Protein AF-B7JWL7-F1 (afdb_monomer)

Sequence (250 aa):
MPQGKVKSFITIAIIALLGVIIISQFLEGILSLLVFLGIPLGIWLTVSYNKLQGMSQRIKEAHSNIMVSMKKRVDLANKLIDITSSYGDHEKLTHITIAQQESVQSAMDTSQQVDGALNRIISLARAYPELQANQTYQMLMQQLENIEVDLQLKREFYNASVREYNIGCTSIPIVFIAGQLGFKTAPYFDIDNADTLENLKDFQTDDGKVLTTLFSQLGQKVVDSSKNMSTQFNQSMLNSSDRSSNDPNH

InterPro domains:
  IPR007156 MamQ/LemA [PF04011] (63-195)
  IPR007156 MamQ/LemA [PTHR34478] (32-196)
  IPR023353 LemA-like domain superfamily [G3DSA:1.20.1440.20] (43-200)
  IPR023353 LemA-like domain superfamily [SSF140478] (52-192)

Secondary structure (DSSP, 8-state):
--HHHHHHHHHHHHHHHHHHHHHHHHHHHHHHHHHHHHHHHHHHHHHHHHHHHHHHHHHHHHHHHHHHHHHHHHHHHHHHHHHHHTT-SS---PPP---SS--HHHHHHHHHHHHHHHHHHHHHHHH-HHHHT-HHHHHHHHHHHHHHHHHHHHHHHHHHHHHHHHHHHHSTTGGGTTTTTT--PPPP--SS-THHHHTTTT----SSHHHHHHHHHHHHHHHHHHHHHHHHHHHHHHHHHHHHH--TT-

Mean predicted aligned error: 13.12 Å

Foldseek 3Di:
DPVVVVVVVVVVVVVVVVVVVVVVVVVVVVVVVCCVVVVVVVVVVVVLLVVLVVLLVQLVVLLVQLVVLLVVLLVLLQVLLVLLVVQDPDDNLDRQDQDPPSFLLSSLVSVVSSVVSVVVSVVSCVVPVVCVVDPSNVVSVVVNVVSVVVSVVSLVSSQVSLVVSQCSCCDPPNVVCCVLQQHDRQFHSDSVDPVSRVCNVVPDRDPCPSVVVVVVVVVVVVVVVVVVVVVVVVVVVVVVVVVVVPPPPD

Radius of gyration: 36.19 Å; Cα contacts (8 Å, |Δi|>4): 146; chains: 1; bounding box: 89×39×107 Å

Solvent-accessible surface area (backbone atoms only — not comparable to full-atom values): 13970 Å² total; per-residue (Å²): 141,62,71,70,60,55,53,54,53,52,54,52,52,52,53,54,52,53,50,53,53,54,50,50,53,52,50,53,50,52,53,51,50,50,50,66,54,45,52,60,49,53,54,51,50,52,55,51,50,53,51,52,51,54,37,50,50,49,34,55,50,34,50,51,55,40,53,54,47,52,49,52,47,44,54,50,51,39,53,50,42,59,61,51,58,76,78,53,92,82,78,81,75,70,78,71,71,79,67,87,61,92,37,66,51,51,54,48,58,43,47,53,52,48,53,55,51,49,56,50,52,55,53,48,30,70,76,35,62,69,56,56,65,29,66,67,53,50,51,50,52,52,54,46,53,52,47,50,57,52,43,52,54,38,48,53,52,30,37,50,39,29,49,56,39,34,51,53,42,65,31,87,76,42,44,83,47,23,64,80,66,38,46,70,78,58,59,59,87,56,94,88,41,73,78,45,36,66,54,51,75,66,65,65,66,54,92,50,60,55,57,55,50,50,51,51,50,49,51,49,51,52,52,50,51,51,52,52,48,52,50,51,50,52,52,53,49,54,57,51,54,54,58,68,73,68,55,94,85,120

Nearest PDB structures (foldseek):
  2etd-assembly1_A  TM=7.723E-01  e=2.066E-05  Thermotoga maritima MSB8
  5xg2-assembly1_A  TM=3.062E-01  e=5.139E+00  Pyrococcus yayanosii CH1
  3zx6-assembly1_B  TM=2.344E-01  e=4.874E+00  Archaeoglobus fulgidus DSM 4304
  3ja6-assembly1_I  TM=2.430E-01  e=9.193E+00  Escherichia coli

Organism: Rippkaea orientalis (strain PCC 8801 / RF-1) (NCBI:txid41431)

pLDDT: mean 80.76, std 13.55, range [46.25, 96.25]

Structure (mmCIF, N/CA/C/O backbone):
data_AF-B7JWL7-F1
#
_entry.id   AF-B7JWL7-F1
#
loop_
_atom_site.group_PDB
_atom_site.id
_atom_site.type_symbol
_atom_site.label_atom_id
_atom_site.label_alt_id
_atom_site.label_comp_id
_atom_site.label_asym_id
_atom_site.label_entity_id
_atom_site.label_seq_id
_atom_site.pdbx_PDB_ins_code
_atom_site.Cartn_x
_atom_site.Cartn_y
_atom_site.Cartn_z
_atom_site.occupancy
_atom_site.B_iso_or_equiv
_atom_site.auth_seq_id
_atom_site.auth_comp_id
_atom_site.auth_asym_id
_atom_site.auth_atom_id
_atom_site.pdbx_PDB_model_num
ATOM 1 N N . MET A 1 1 ? 56.177 -2.699 -73.026 1.00 62.56 1 MET A N 1
ATOM 2 C CA . MET A 1 1 ? 54.889 -3.153 -72.449 1.00 62.56 1 MET A CA 1
ATOM 3 C C . MET A 1 1 ? 55.009 -3.234 -70.926 1.00 62.56 1 MET A C 1
ATOM 5 O O . MET A 1 1 ? 55.593 -4.193 -70.449 1.00 62.56 1 MET A O 1
ATOM 9 N N . PRO A 1 2 ? 54.620 -2.189 -70.166 1.00 60.91 2 PRO A N 1
ATOM 10 C CA . PRO A 1 2 ? 53.907 -2.464 -68.898 1.00 60.91 2 PRO A CA 1
ATOM 11 C C . PRO A 1 2 ? 52.891 -1.388 -68.437 1.00 60.91 2 PRO A C 1
ATOM 13 O O . PRO A 1 2 ? 52.151 -1.618 -67.484 1.00 60.91 2 PRO A O 1
ATOM 16 N N . GLN A 1 3 ? 52.807 -0.230 -69.104 1.00 65.62 3 GLN A N 1
ATOM 17 C CA . GLN A 1 3 ? 52.087 0.959 -68.607 1.00 65.62 3 GLN A CA 1
ATOM 18 C C . GLN A 1 3 ? 50.568 0.754 -68.406 1.00 65.62 3 GLN A C 1
ATOM 20 O O . GLN A 1 3 ? 49.977 1.353 -67.512 1.00 65.62 3 GLN A O 1
ATOM 25 N N . GLY A 1 4 ? 49.926 -0.110 -69.202 1.00 72.50 4 GLY A N 1
ATOM 26 C CA . GLY A 1 4 ? 48.482 -0.373 -69.099 1.00 72.50 4 GLY A CA 1
ATOM 27 C C . GLY A 1 4 ? 48.078 -1.169 -67.852 1.00 72.50 4 GLY A C 1
ATOM 28 O O . GLY A 1 4 ? 47.061 -0.865 -67.235 1.00 72.50 4 GLY A O 1
ATOM 29 N N . LYS A 1 5 ? 48.903 -2.140 -67.431 1.00 77.31 5 LYS A N 1
ATOM 30 C CA . LYS A 1 5 ? 48.627 -2.943 -66.227 1.00 77.31 5 LYS A CA 1
ATOM 31 C C . LYS A 1 5 ? 48.755 -2.091 -64.963 1.00 77.31 5 LYS A C 1
ATOM 33 O O . LYS A 1 5 ? 47.879 -2.143 -64.110 1.00 77.31 5 LYS A O 1
ATOM 38 N N . VAL A 1 6 ? 49.784 -1.241 -64.888 1.00 80.69 6 VAL A N 1
ATOM 39 C CA . VAL A 1 6 ? 50.036 -0.356 -63.735 1.00 80.69 6 VAL A CA 1
ATOM 40 C C . VAL A 1 6 ? 48.875 0.615 -63.492 1.00 80.69 6 VAL A C 1
ATOM 42 O O . VAL A 1 6 ? 48.420 0.743 -62.360 1.00 80.69 6 VAL A O 1
ATOM 45 N N . LYS A 1 7 ? 48.325 1.239 -64.545 1.00 82.94 7 LYS A N 1
ATOM 46 C CA . LYS A 1 7 ? 47.155 2.129 -64.417 1.00 82.94 7 LYS A CA 1
ATOM 47 C C . LYS A 1 7 ? 45.919 1.396 -63.886 1.00 82.94 7 LYS A C 1
ATOM 49 O O . LYS A 1 7 ? 45.253 1.912 -62.997 1.00 82.94 7 LYS A O 1
ATOM 54 N N . SER A 1 8 ? 45.660 0.180 -64.374 1.00 83.44 8 SER A N 1
ATOM 55 C CA . SER A 1 8 ? 44.541 -0.645 -63.901 1.00 83.44 8 SER A CA 1
ATOM 56 C C . SER A 1 8 ? 44.678 -1.018 -62.422 1.00 83.44 8 SER A C 1
ATOM 58 O O . SER A 1 8 ? 43.692 -0.968 -61.692 1.00 83.44 8 SER A O 1
ATOM 60 N N . PHE A 1 9 ? 45.888 -1.355 -61.962 1.00 88.31 9 PHE A N 1
ATOM 61 C CA . PHE A 1 9 ? 46.135 -1.659 -60.549 1.00 88.31 9 PHE A CA 1
ATOM 62 C C . PHE A 1 9 ? 45.922 -0.439 -59.645 1.00 88.31 9 PHE A C 1
ATOM 64 O O . PHE A 1 9 ? 45.318 -0.571 -58.582 1.00 88.31 9 PHE A O 1
ATOM 71 N N . ILE A 1 10 ? 46.347 0.751 -60.081 1.00 89.06 10 ILE A N 1
ATOM 72 C CA . ILE A 1 10 ? 46.150 1.997 -59.325 1.00 89.06 10 ILE A CA 1
ATOM 73 C C . ILE A 1 10 ? 44.657 2.323 -59.187 1.00 89.06 10 ILE A C 1
ATOM 75 O O . ILE A 1 10 ? 44.203 2.645 -58.093 1.00 89.06 10 ILE A O 1
ATOM 79 N N . THR A 1 11 ? 43.868 2.195 -60.258 1.00 88.50 11 THR A N 1
ATOM 80 C CA . THR A 1 11 ? 42.421 2.458 -60.199 1.00 88.50 11 THR A CA 1
ATOM 81 C C . THR A 1 11 ? 41.701 1.502 -59.246 1.00 88.50 11 THR A C 1
ATOM 83 O O . THR A 1 11 ? 40.876 1.946 -58.450 1.00 88.50 11 THR A O 1
ATOM 86 N N . ILE A 1 12 ? 42.045 0.211 -59.268 1.00 91.31 12 ILE A N 1
ATOM 87 C CA . ILE A 1 12 ? 41.468 -0.786 -58.353 1.00 91.31 12 ILE A CA 1
ATOM 88 C C . ILE A 1 12 ? 41.840 -0.468 -56.898 1.00 91.31 12 ILE A C 1
ATOM 90 O O . ILE A 1 12 ? 40.975 -0.510 -56.025 1.00 91.31 12 ILE A O 1
ATOM 94 N N . ALA A 1 13 ? 43.097 -0.091 -56.637 1.00 90.62 13 ALA A N 1
ATOM 95 C CA . ALA A 1 13 ? 43.556 0.279 -55.299 1.00 90.62 13 ALA A CA 1
ATOM 96 C C . ALA A 1 13 ? 42.830 1.521 -54.751 1.00 90.62 13 ALA A C 1
ATOM 98 O O . ALA A 1 13 ? 42.441 1.536 -53.585 1.00 90.62 13 ALA A O 1
ATOM 99 N N . ILE A 1 14 ? 42.590 2.536 -55.590 1.00 93.19 14 ILE A N 1
ATOM 100 C CA . ILE A 1 14 ? 41.843 3.741 -55.199 1.00 93.19 14 ILE A CA 1
ATOM 101 C C . ILE A 1 14 ? 40.385 3.399 -54.868 1.00 93.19 14 ILE A C 1
ATOM 103 O O . ILE A 1 14 ? 39.877 3.846 -53.843 1.00 93.19 14 ILE A O 1
ATOM 107 N N . ILE A 1 15 ? 39.715 2.587 -55.694 1.00 93.81 15 ILE A N 1
ATOM 108 C CA . ILE A 1 15 ? 38.325 2.170 -55.443 1.00 93.81 15 ILE A CA 1
ATOM 109 C C . ILE A 1 15 ? 38.225 1.375 -54.135 1.00 93.81 15 ILE A C 1
ATOM 111 O O . ILE A 1 15 ? 37.326 1.631 -53.336 1.00 93.81 15 ILE A O 1
ATOM 115 N N . ALA A 1 16 ? 39.163 0.456 -53.885 1.00 92.00 16 ALA A N 1
ATOM 116 C CA . ALA A 1 16 ? 39.211 -0.301 -52.638 1.00 92.00 16 ALA A CA 1
ATOM 117 C C . ALA A 1 16 ? 39.386 0.622 -51.420 1.00 92.00 16 ALA A C 1
ATOM 119 O O . ALA A 1 16 ? 38.667 0.481 -50.433 1.00 92.00 16 ALA A O 1
ATOM 120 N N . LEU A 1 17 ? 40.285 1.607 -51.508 1.00 93.62 17 LEU A N 1
ATOM 121 C CA . LEU A 1 17 ? 40.545 2.560 -50.429 1.00 93.62 17 LEU A CA 1
ATOM 122 C C . LEU A 1 17 ? 39.334 3.466 -50.154 1.00 93.62 17 LEU A C 1
ATOM 124 O O . LEU A 1 17 ? 38.966 3.659 -48.997 1.00 93.62 17 LEU A O 1
ATOM 128 N N . LEU A 1 18 ? 38.661 3.958 -51.200 1.00 94.75 18 LEU A N 1
ATOM 129 C CA . LEU A 1 18 ? 37.407 4.707 -51.062 1.00 94.75 18 LEU A CA 1
ATOM 130 C C . LEU A 1 18 ? 36.299 3.852 -50.433 1.00 94.75 18 LEU A C 1
ATOM 132 O O . LEU A 1 18 ? 35.569 4.340 -49.574 1.00 94.75 18 LEU A O 1
ATOM 136 N N . GLY A 1 19 ? 36.205 2.573 -50.806 1.00 93.19 19 GLY A N 1
ATOM 137 C CA . GLY A 1 19 ? 35.264 1.629 -50.204 1.00 93.19 19 GLY A CA 1
ATOM 138 C C . GLY A 1 19 ? 35.481 1.464 -48.698 1.00 93.19 19 GLY A C 1
ATOM 139 O O . GLY A 1 19 ? 34.521 1.539 -47.934 1.00 93.19 19 GLY A O 1
ATOM 140 N N . VAL A 1 20 ? 36.735 1.319 -48.258 1.00 94.38 20 VAL A N 1
ATOM 141 C CA . VAL A 1 20 ? 37.075 1.227 -46.826 1.00 94.38 20 VAL A CA 1
ATOM 142 C C . VAL A 1 20 ? 36.672 2.499 -46.072 1.00 94.38 20 VAL A C 1
ATOM 144 O O . VAL A 1 20 ? 36.078 2.392 -45.003 1.00 94.38 20 VAL A O 1
ATOM 147 N N . ILE A 1 21 ? 36.923 3.686 -46.639 1.00 93.75 21 ILE A N 1
ATOM 148 C CA . ILE A 1 21 ? 36.544 4.973 -46.023 1.00 93.75 21 ILE A CA 1
ATOM 149 C C . ILE A 1 21 ? 35.020 5.105 -45.892 1.00 93.75 21 ILE A C 1
ATOM 151 O O . ILE A 1 21 ? 34.517 5.550 -44.862 1.00 93.75 21 ILE A O 1
ATOM 155 N N . ILE A 1 22 ? 34.263 4.709 -46.919 1.00 93.19 22 ILE A N 1
ATOM 156 C CA . ILE A 1 22 ? 32.794 4.766 -46.879 1.00 93.19 22 ILE A CA 1
ATOM 157 C C . ILE A 1 22 ? 32.251 3.818 -45.801 1.00 93.19 22 ILE A C 1
ATOM 159 O O . ILE A 1 22 ? 31.369 4.199 -45.032 1.00 93.19 22 ILE A O 1
ATOM 163 N N . ILE A 1 23 ? 32.800 2.602 -45.706 1.00 93.00 23 ILE A N 1
ATOM 164 C CA . ILE A 1 23 ? 32.403 1.622 -44.686 1.00 93.00 23 ILE A CA 1
ATOM 165 C C . ILE A 1 23 ? 32.724 2.138 -43.278 1.00 93.00 23 ILE A C 1
ATOM 167 O O . ILE A 1 23 ? 31.882 2.015 -42.388 1.00 93.00 23 ILE A O 1
ATOM 171 N N . SER A 1 24 ? 33.900 2.740 -43.061 1.00 91.50 24 SER A N 1
ATOM 172 C CA . SER A 1 24 ? 34.268 3.274 -41.745 1.00 91.50 24 SER A CA 1
ATOM 173 C C . SER A 1 24 ? 33.367 4.437 -41.324 1.00 91.50 24 SER A C 1
ATOM 175 O O . SER A 1 24 ? 32.886 4.442 -40.195 1.00 91.50 24 SER A O 1
ATOM 177 N N . GLN A 1 25 ? 33.051 5.366 -42.235 1.00 92.19 25 GLN A N 1
ATOM 178 C CA . GLN A 1 25 ? 32.118 6.464 -41.943 1.00 92.19 25 GLN A CA 1
ATOM 179 C C . GLN A 1 25 ? 30.705 5.963 -41.629 1.00 92.19 25 GLN A C 1
ATOM 181 O O . GLN A 1 25 ? 30.040 6.478 -40.730 1.00 92.19 25 GLN A O 1
ATOM 186 N N . PHE A 1 26 ? 30.244 4.930 -42.336 1.00 93.38 26 PHE A N 1
ATOM 187 C CA . PHE A 1 26 ? 28.949 4.320 -42.058 1.00 93.38 26 PHE A CA 1
ATOM 188 C C . PHE A 1 26 ? 28.911 3.652 -40.673 1.00 93.38 26 PHE A C 1
ATOM 190 O O . PHE A 1 26 ? 27.930 3.794 -39.941 1.00 93.38 26 PHE A O 1
ATOM 197 N N . LEU A 1 27 ? 29.993 2.971 -40.281 1.00 92.94 27 LEU A N 1
ATOM 198 C CA . LEU A 1 27 ? 30.110 2.324 -38.973 1.00 92.94 27 LEU A CA 1
ATOM 199 C C . LEU A 1 27 ? 30.134 3.342 -37.819 1.00 92.94 27 LEU A C 1
ATOM 201 O O . LEU A 1 27 ? 29.449 3.140 -36.815 1.00 92.94 27 LEU A O 1
ATOM 205 N N . GLU A 1 28 ? 30.861 4.453 -37.976 1.00 93.19 28 GLU A N 1
ATOM 206 C CA . GLU A 1 28 ? 30.860 5.572 -37.019 1.00 93.19 28 GLU A CA 1
ATOM 207 C C . GLU A 1 28 ? 29.461 6.184 -36.862 1.00 93.19 28 GLU A C 1
ATOM 209 O O . GLU A 1 28 ? 29.025 6.460 -35.742 1.00 93.19 28 GLU A O 1
ATOM 214 N N . GLY A 1 29 ? 28.720 6.322 -37.968 1.00 92.38 29 GLY A N 1
ATOM 215 C CA . GLY A 1 29 ? 27.335 6.792 -37.960 1.00 92.38 29 GLY A CA 1
ATOM 216 C C . GLY A 1 29 ? 26.396 5.879 -37.166 1.00 92.38 29 GLY A C 1
ATOM 217 O O . GLY A 1 29 ? 25.618 6.365 -36.344 1.00 92.38 29 GLY A O 1
ATOM 218 N N . ILE A 1 30 ? 26.498 4.557 -37.346 1.00 92.19 30 ILE A N 1
ATOM 219 C CA . ILE A 1 30 ? 25.709 3.579 -36.576 1.00 92.19 30 ILE A CA 1
ATOM 220 C C . ILE A 1 30 ? 26.050 3.655 -35.087 1.00 92.19 30 ILE A C 1
ATOM 222 O O . ILE A 1 30 ? 25.148 3.672 -34.250 1.00 92.19 30 ILE A O 1
ATOM 226 N N . LEU A 1 31 ? 27.339 3.711 -34.743 1.00 92.12 31 LEU A N 1
ATOM 227 C CA . LEU A 1 31 ? 27.769 3.782 -33.350 1.00 92.12 31 LEU A CA 1
ATOM 228 C C . LEU A 1 31 ? 27.265 5.066 -32.676 1.00 92.12 31 LEU A C 1
ATOM 230 O O . LEU A 1 31 ? 26.725 5.008 -31.572 1.00 92.12 31 LEU A O 1
ATOM 234 N N . SER A 1 32 ? 27.381 6.208 -33.358 1.00 91.06 32 SER A N 1
ATOM 235 C CA . SER A 1 32 ? 26.856 7.489 -32.878 1.00 91.06 32 SER A CA 1
ATOM 236 C C . SER A 1 32 ? 25.340 7.434 -32.672 1.00 91.06 32 SER A C 1
ATOM 238 O O . SER A 1 32 ? 24.854 7.851 -31.622 1.00 91.06 32 SER A O 1
ATOM 240 N N . LEU A 1 33 ? 24.598 6.838 -33.612 1.00 91.19 33 LEU A N 1
ATOM 241 C CA . LEU A 1 33 ? 23.151 6.653 -33.502 1.00 91.19 33 LEU A CA 1
ATOM 242 C C . LEU A 1 33 ? 22.770 5.775 -32.301 1.00 91.19 33 LEU A C 1
ATOM 244 O O . LEU A 1 33 ? 21.856 6.123 -31.555 1.00 91.19 33 LEU A O 1
ATOM 248 N N . LEU A 1 34 ? 23.479 4.663 -32.081 1.00 90.25 34 LEU A N 1
ATOM 249 C CA . LEU A 1 34 ? 23.245 3.774 -30.939 1.00 90.25 34 LEU A CA 1
ATOM 250 C C . LEU A 1 34 ? 23.490 4.480 -29.606 1.00 90.25 34 LEU A C 1
ATOM 252 O O . LEU A 1 34 ? 22.702 4.321 -28.677 1.00 90.25 34 LEU A O 1
ATOM 256 N N . VAL A 1 35 ? 24.551 5.281 -29.507 1.00 91.62 35 VAL A N 1
ATOM 257 C CA . VAL A 1 35 ? 24.849 6.065 -28.302 1.00 91.62 35 VAL A CA 1
ATOM 258 C C . VAL A 1 35 ? 23.795 7.157 -28.093 1.00 91.62 35 VAL A C 1
ATOM 260 O O . VAL A 1 35 ? 23.282 7.313 -26.983 1.00 91.62 35 VAL A O 1
ATOM 263 N N . PHE A 1 36 ? 23.424 7.864 -29.163 1.00 92.75 36 PHE A N 1
ATOM 264 C CA . PHE A 1 36 ? 22.423 8.929 -29.135 1.00 92.75 36 PHE A CA 1
ATOM 265 C C . PHE A 1 36 ? 21.039 8.426 -28.711 1.00 92.75 36 PHE A C 1
ATOM 267 O O . PHE A 1 36 ? 20.335 9.130 -27.996 1.00 92.75 36 PHE A O 1
ATOM 274 N N . LEU A 1 37 ? 20.657 7.205 -29.097 1.00 90.12 37 LEU A N 1
ATOM 275 C CA . LEU A 1 37 ? 19.388 6.593 -28.691 1.00 90.12 37 LEU A CA 1
ATOM 276 C C . LEU A 1 37 ? 19.482 5.871 -27.334 1.00 90.12 37 LEU A C 1
ATOM 278 O O . LEU A 1 37 ? 18.539 5.895 -26.545 1.00 90.12 37 LEU A O 1
ATOM 282 N N . GLY A 1 38 ? 20.618 5.233 -27.049 1.00 89.69 38 GLY A N 1
ATOM 283 C CA . GLY A 1 38 ? 20.811 4.378 -25.878 1.00 89.69 38 GLY A CA 1
ATOM 284 C C . GLY A 1 38 ? 20.959 5.144 -24.564 1.00 89.69 38 GLY A C 1
ATOM 285 O O . GLY A 1 38 ? 20.357 4.755 -23.564 1.00 89.69 38 GLY A O 1
ATOM 286 N N . ILE A 1 39 ? 21.709 6.253 -24.553 1.00 90.44 39 ILE A N 1
ATOM 287 C CA . ILE A 1 39 ? 21.892 7.080 -23.347 1.00 90.44 39 ILE A CA 1
ATOM 288 C C . ILE A 1 39 ? 20.560 7.641 -22.818 1.00 90.44 39 ILE A C 1
ATOM 290 O O . ILE A 1 39 ? 20.257 7.404 -21.644 1.00 90.44 39 ILE A O 1
ATOM 294 N N . PRO A 1 40 ? 19.735 8.355 -23.614 1.00 91.12 40 PRO A N 1
ATOM 295 C CA . PRO A 1 40 ? 18.475 8.896 -23.110 1.00 91.12 40 PRO A CA 1
ATOM 296 C C . PRO A 1 40 ? 17.511 7.790 -22.676 1.00 91.12 40 PRO A C 1
ATOM 298 O O . PRO A 1 40 ? 16.827 7.955 -21.667 1.00 91.12 40 PRO A O 1
ATOM 301 N N . LEU A 1 41 ? 17.505 6.642 -23.366 1.00 88.50 41 LEU A N 1
ATOM 302 C CA . LEU A 1 41 ? 16.705 5.485 -22.969 1.00 88.50 41 LEU A CA 1
ATOM 303 C C . LEU A 1 41 ? 17.137 4.934 -21.599 1.00 88.50 41 LEU A C 1
ATOM 305 O O . LEU A 1 41 ? 16.287 4.662 -20.754 1.00 88.50 41 LEU A O 1
ATOM 309 N N . GLY A 1 42 ? 18.444 4.814 -21.348 1.00 86.75 42 GLY A N 1
ATOM 310 C CA . GLY A 1 42 ? 18.987 4.351 -20.066 1.00 86.75 42 GLY A CA 1
ATOM 311 C C . GLY A 1 42 ? 18.709 5.311 -18.903 1.00 86.75 42 GLY A C 1
ATOM 312 O O . GLY A 1 42 ? 18.317 4.877 -17.815 1.00 86.75 42 GLY A O 1
ATOM 313 N N . ILE A 1 43 ? 18.841 6.623 -19.131 1.00 90.31 43 ILE A N 1
ATOM 314 C CA . ILE A 1 43 ? 18.466 7.649 -18.143 1.00 90.31 43 ILE A CA 1
ATOM 315 C C . ILE A 1 43 ? 16.970 7.548 -17.834 1.00 90.31 43 ILE A C 1
ATOM 317 O O . ILE A 1 43 ? 16.575 7.489 -16.668 1.00 90.31 43 ILE A O 1
ATOM 321 N N . TRP A 1 44 ? 16.139 7.478 -18.874 1.00 89.69 44 TRP A N 1
ATOM 322 C CA . TRP A 1 44 ? 14.691 7.371 -18.738 1.00 89.69 44 TRP A CA 1
ATOM 323 C C . TRP A 1 44 ? 14.270 6.117 -17.959 1.00 89.69 44 TRP A C 1
ATOM 325 O O . TRP A 1 44 ? 13.420 6.205 -17.067 1.00 89.69 44 TRP A O 1
ATOM 335 N N . LEU A 1 45 ? 14.902 4.972 -18.235 1.00 87.62 45 LEU A N 1
ATOM 336 C CA . LEU A 1 45 ? 14.666 3.711 -17.530 1.00 87.62 45 LEU A CA 1
ATOM 337 C C . LEU A 1 45 ? 14.969 3.846 -16.032 1.00 87.62 45 LEU A C 1
ATOM 339 O O . LEU A 1 45 ? 14.168 3.437 -15.195 1.00 87.62 45 LEU A O 1
ATOM 343 N N . THR A 1 46 ? 16.097 4.475 -15.699 1.00 88.00 46 THR A N 1
ATOM 344 C CA . THR A 1 46 ? 16.554 4.663 -14.314 1.00 88.00 46 THR A CA 1
ATOM 345 C C . THR A 1 46 ? 15.605 5.571 -13.528 1.00 88.00 46 THR A C 1
ATOM 347 O O . THR A 1 46 ? 15.206 5.248 -12.409 1.00 88.00 46 THR A O 1
ATOM 350 N N . VAL A 1 47 ? 15.188 6.695 -14.123 1.00 90.56 47 VAL A N 1
ATOM 351 C CA . VAL A 1 47 ? 14.222 7.622 -13.507 1.00 90.56 47 VAL A CA 1
ATOM 352 C C . VAL A 1 47 ? 12.872 6.938 -13.289 1.00 90.56 47 VAL A C 1
ATOM 354 O O . VAL A 1 47 ? 12.278 7.062 -12.217 1.00 90.56 47 VAL A O 1
ATOM 357 N N . SER A 1 48 ? 12.400 6.187 -14.284 1.00 88.69 48 SER A N 1
ATOM 358 C CA . SER A 1 48 ? 11.120 5.479 -14.222 1.00 88.69 48 SER A CA 1
ATOM 359 C C . SER A 1 48 ? 11.123 4.372 -13.168 1.00 88.69 48 SER A C 1
ATOM 361 O O . SER A 1 48 ? 10.174 4.276 -12.391 1.00 88.69 48 SER A O 1
ATOM 363 N N . TYR A 1 49 ? 12.209 3.597 -13.080 1.00 87.94 49 TYR A N 1
ATOM 364 C CA . TYR A 1 49 ? 12.399 2.571 -12.054 1.00 87.94 49 TYR A CA 1
ATOM 365 C C . TYR A 1 49 ? 12.337 3.172 -10.646 1.00 87.94 49 TYR A C 1
ATOM 367 O O . TYR A 1 49 ? 11.534 2.743 -9.820 1.00 87.94 49 TYR A O 1
ATOM 375 N N . ASN A 1 50 ? 13.121 4.223 -10.384 1.00 90.50 50 ASN A N 1
ATOM 376 C CA . ASN A 1 50 ? 13.150 4.876 -9.073 1.00 90.50 50 ASN A CA 1
ATOM 377 C C . ASN A 1 50 ? 11.790 5.475 -8.695 1.00 90.50 50 ASN A C 1
ATOM 379 O O . ASN A 1 50 ? 11.387 5.426 -7.533 1.00 90.50 50 ASN A O 1
ATOM 383 N N . LYS A 1 51 ? 11.056 6.014 -9.677 1.00 91.38 51 LYS A N 1
ATOM 384 C CA . LYS A 1 51 ? 9.703 6.538 -9.471 1.00 91.38 51 LYS A CA 1
ATOM 385 C C . LYS A 1 51 ? 8.727 5.430 -9.064 1.00 91.38 51 LYS A C 1
ATOM 387 O O . LYS A 1 51 ? 8.014 5.601 -8.076 1.00 91.38 51 LYS A O 1
ATOM 392 N N . LEU A 1 52 ? 8.713 4.305 -9.784 1.00 90.19 52 LEU A N 1
ATOM 393 C CA . LEU A 1 52 ? 7.862 3.155 -9.455 1.00 90.19 52 LEU A CA 1
ATOM 394 C C . LEU A 1 52 ? 8.231 2.540 -8.103 1.00 90.19 52 LEU A C 1
ATOM 396 O O . LEU A 1 52 ? 7.338 2.214 -7.324 1.00 90.19 52 LEU A O 1
ATOM 400 N N . GLN A 1 53 ? 9.524 2.458 -7.785 1.00 89.75 53 GLN A N 1
ATOM 401 C CA . GLN A 1 53 ? 9.990 1.997 -6.479 1.00 89.75 53 GLN A CA 1
ATOM 402 C C . GLN A 1 53 ? 9.505 2.917 -5.352 1.00 89.75 53 GLN A C 1
ATOM 404 O O . GLN A 1 53 ? 9.000 2.440 -4.338 1.00 89.75 53 GLN A O 1
ATOM 409 N N . GLY A 1 54 ? 9.594 4.237 -5.540 1.00 90.56 54 GLY A N 1
ATOM 410 C CA . GLY A 1 54 ? 9.077 5.211 -4.577 1.00 90.56 54 GLY A CA 1
ATOM 411 C C . GLY A 1 54 ? 7.565 5.089 -4.370 1.00 90.56 54 GLY A C 1
ATOM 412 O O . GLY A 1 54 ? 7.091 5.124 -3.238 1.00 90.56 54 GLY A O 1
ATOM 413 N N . MET A 1 55 ? 6.805 4.893 -5.450 1.00 92.06 55 MET A N 1
ATOM 414 C CA . MET A 1 55 ? 5.359 4.653 -5.381 1.00 92.06 55 MET A CA 1
ATOM 415 C C . MET A 1 55 ? 5.027 3.338 -4.665 1.00 92.06 55 MET A C 1
ATOM 417 O O . MET A 1 55 ? 4.135 3.316 -3.822 1.00 92.06 55 MET A O 1
ATOM 421 N N . SER A 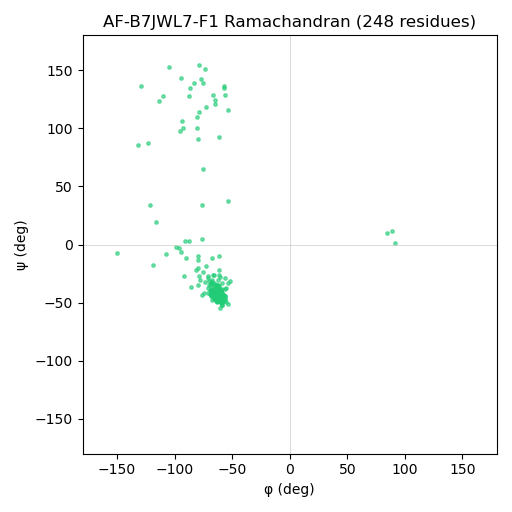1 56 ? 5.774 2.266 -4.936 1.00 88.88 56 SER A N 1
ATOM 422 C CA . SER A 1 56 ? 5.598 0.990 -4.236 1.00 88.88 56 SER A CA 1
ATOM 423 C C . SER A 1 56 ? 5.864 1.124 -2.735 1.00 88.88 56 SER A C 1
ATOM 425 O O . SER A 1 56 ? 5.076 0.652 -1.915 1.00 88.88 56 SER A O 1
ATOM 427 N N . GLN A 1 57 ? 6.921 1.845 -2.351 1.00 88.88 57 GLN A N 1
ATOM 428 C CA . GLN A 1 57 ? 7.220 2.083 -0.942 1.00 88.88 57 GLN A CA 1
ATOM 429 C C . GLN A 1 57 ? 6.095 2.853 -0.235 1.00 88.88 57 GLN A C 1
ATOM 431 O O . GLN A 1 57 ? 5.760 2.519 0.900 1.00 88.88 57 GLN A O 1
ATOM 436 N N . ARG A 1 58 ? 5.457 3.822 -0.908 1.00 90.25 58 ARG A N 1
ATOM 437 C CA . ARG A 1 58 ? 4.282 4.532 -0.364 1.00 90.25 58 ARG A CA 1
ATOM 438 C C . ARG A 1 58 ? 3.101 3.598 -0.112 1.00 90.25 58 ARG A C 1
ATOM 440 O O . ARG A 1 58 ? 2.426 3.742 0.901 1.00 90.25 58 ARG A O 1
ATOM 447 N N . ILE A 1 59 ? 2.870 2.620 -0.991 1.00 89.00 59 ILE A N 1
ATOM 448 C CA . ILE A 1 59 ? 1.834 1.594 -0.786 1.00 89.00 59 ILE A CA 1
ATOM 449 C C . ILE A 1 59 ? 2.164 0.743 0.445 1.00 89.00 59 ILE A C 1
ATOM 451 O O . ILE A 1 59 ? 1.290 0.531 1.286 1.00 89.00 59 ILE A O 1
ATOM 455 N N . LYS A 1 60 ? 3.422 0.296 0.589 1.00 85.44 60 LYS A N 1
ATOM 456 C CA . LYS A 1 60 ? 3.886 -0.473 1.762 1.00 85.44 60 LYS A CA 1
ATOM 457 C C . LYS A 1 60 ? 3.703 0.323 3.064 1.00 85.44 60 LYS A C 1
ATOM 459 O O . LYS A 1 60 ? 3.219 -0.216 4.059 1.00 85.44 60 LYS A O 1
ATOM 464 N N . GLU A 1 61 ? 4.040 1.611 3.051 1.00 87.88 61 GLU A N 1
ATOM 465 C CA . GLU A 1 61 ? 3.848 2.519 4.186 1.00 87.88 61 GLU A CA 1
ATOM 466 C C . GLU A 1 61 ? 2.362 2.699 4.533 1.00 87.88 61 GLU A C 1
ATOM 468 O O . GLU A 1 61 ? 1.968 2.520 5.687 1.00 87.88 61 GLU A O 1
ATOM 473 N N . ALA A 1 62 ? 1.519 2.988 3.537 1.00 88.75 62 ALA A N 1
ATOM 474 C CA . ALA A 1 62 ? 0.078 3.128 3.720 1.00 88.75 62 ALA A CA 1
ATOM 475 C C . ALA A 1 62 ? -0.549 1.848 4.296 1.00 88.75 62 ALA A C 1
ATOM 477 O O . ALA A 1 62 ? -1.344 1.919 5.233 1.00 88.75 62 ALA A O 1
ATOM 478 N N . HIS A 1 63 ? -0.137 0.678 3.800 1.00 84.56 63 HIS A N 1
ATOM 479 C CA . HIS A 1 63 ? -0.570 -0.617 4.322 1.00 84.56 63 HIS A CA 1
ATOM 480 C C . HIS A 1 63 ? -0.196 -0.800 5.801 1.00 84.56 63 HIS A C 1
ATOM 482 O O . HIS A 1 63 ? -1.048 -1.139 6.622 1.00 84.56 63 HIS A O 1
ATOM 488 N N . SER A 1 64 ? 1.057 -0.512 6.166 1.00 84.94 64 SER A N 1
ATOM 489 C CA . SER A 1 64 ? 1.518 -0.576 7.560 1.00 84.94 64 SER A CA 1
ATOM 490 C C . SER A 1 64 ? 0.701 0.345 8.475 1.00 84.94 64 SER A C 1
ATOM 492 O O . SER A 1 64 ? 0.249 -0.062 9.548 1.00 84.94 64 SER A O 1
ATOM 494 N N . ASN A 1 65 ? 0.412 1.567 8.019 1.00 88.00 65 ASN A N 1
ATOM 495 C CA . ASN A 1 65 ? -0.394 2.529 8.770 1.00 88.00 65 ASN A CA 1
ATOM 496 C C . ASN A 1 65 ? -1.832 2.042 9.022 1.00 88.00 65 ASN A C 1
ATOM 498 O O . ASN A 1 65 ? -2.370 2.284 10.107 1.00 88.00 65 ASN A O 1
ATOM 502 N N . ILE A 1 66 ? -2.441 1.336 8.060 1.00 86.31 66 ILE A N 1
ATOM 503 C CA . ILE A 1 66 ? -3.745 0.674 8.233 1.00 86.31 66 ILE A CA 1
ATOM 504 C C . ILE A 1 66 ? -3.644 -0.412 9.311 1.00 86.31 66 ILE A C 1
ATOM 506 O O . ILE A 1 66 ? -4.458 -0.428 10.234 1.00 86.31 66 ILE A O 1
ATOM 510 N N . MET A 1 67 ? -2.629 -1.281 9.248 1.00 82.75 67 MET A N 1
ATOM 511 C CA . MET A 1 67 ? -2.445 -2.363 10.228 1.00 82.75 67 MET A CA 1
ATOM 512 C C . MET A 1 67 ? -2.273 -1.838 11.656 1.00 82.75 67 MET A C 1
ATOM 514 O O . MET A 1 67 ? -2.853 -2.386 12.596 1.00 82.75 67 MET A O 1
ATOM 518 N N . VAL A 1 68 ? -1.543 -0.733 11.832 1.00 86.69 68 VAL A N 1
ATOM 519 C CA . VAL A 1 68 ? -1.404 -0.075 13.138 1.00 86.69 68 VAL A CA 1
ATOM 520 C C . VAL A 1 68 ? -2.755 0.423 13.664 1.00 86.69 68 VAL A C 1
ATOM 522 O O . VAL A 1 68 ? -3.044 0.237 14.848 1.00 86.69 68 VAL A O 1
ATOM 525 N N . SER A 1 69 ? -3.596 1.034 12.821 1.00 88.62 69 SER A N 1
ATOM 526 C CA . SER A 1 69 ? -4.935 1.485 13.237 1.00 88.62 69 SER A CA 1
ATOM 527 C C . SER A 1 69 ? -5.873 0.319 13.548 1.00 88.62 69 SER A C 1
ATOM 529 O O . SER A 1 69 ? -6.556 0.364 14.569 1.00 88.62 69 SER A O 1
ATOM 531 N N . MET A 1 70 ? -5.834 -0.762 12.764 1.00 86.44 70 MET A N 1
ATOM 532 C CA . MET A 1 70 ? -6.555 -2.007 13.073 1.00 86.44 70 MET A CA 1
ATOM 533 C C . MET A 1 70 ? -6.170 -2.562 14.441 1.00 86.44 70 MET A C 1
ATOM 535 O O . MET A 1 70 ? -7.039 -2.945 15.222 1.00 86.44 70 MET A O 1
ATOM 539 N N . LYS A 1 71 ? -4.870 -2.577 14.758 1.00 85.81 71 LYS A N 1
ATOM 540 C CA . LYS A 1 71 ? -4.390 -3.048 16.058 1.00 85.81 71 LYS A CA 1
ATOM 541 C C . LYS A 1 71 ? -4.933 -2.216 17.208 1.00 85.81 71 LYS A C 1
ATOM 543 O O . LYS A 1 71 ? -5.490 -2.770 18.149 1.00 85.81 71 LYS A O 1
ATOM 548 N N . LYS A 1 72 ? -4.860 -0.890 17.088 1.00 90.19 72 LYS A N 1
ATOM 549 C CA . LYS A 1 72 ? -5.439 0.025 18.082 1.00 90.19 72 LYS A CA 1
ATOM 550 C C . LYS A 1 72 ? -6.942 -0.193 18.249 1.00 90.19 72 LYS A C 1
ATOM 552 O O . LYS A 1 72 ? -7.426 -0.202 19.374 1.00 90.19 72 LYS A O 1
ATOM 557 N N . ARG A 1 73 ? -7.668 -0.394 17.148 1.00 90.75 73 ARG A N 1
ATOM 558 C CA . ARG A 1 73 ? -9.108 -0.671 17.149 1.00 90.75 73 ARG A CA 1
ATOM 559 C C . ARG A 1 73 ? -9.447 -1.940 17.933 1.00 90.75 73 ARG A C 1
ATOM 561 O O . ARG A 1 73 ? -10.336 -1.912 18.778 1.00 90.75 73 ARG A O 1
ATOM 568 N N . VAL A 1 74 ? -8.711 -3.024 17.704 1.00 89.62 74 VAL A N 1
ATOM 569 C CA . VAL A 1 74 ? -8.882 -4.282 18.449 1.00 89.62 74 VAL A CA 1
ATOM 570 C C . VAL A 1 74 ? -8.523 -4.120 19.920 1.00 89.62 74 VAL A C 1
ATOM 572 O O . VAL A 1 74 ? -9.267 -4.585 20.779 1.00 89.62 74 VAL A O 1
ATOM 575 N N . ASP A 1 75 ? -7.436 -3.415 20.230 1.00 91.00 75 ASP A N 1
ATOM 576 C CA . ASP A 1 75 ? -7.047 -3.141 21.615 1.00 91.00 75 ASP A CA 1
ATOM 577 C C . ASP A 1 75 ? -8.131 -2.333 22.353 1.00 91.00 75 ASP A C 1
ATOM 579 O O . ASP A 1 75 ? -8.440 -2.620 23.510 1.00 91.00 75 ASP A O 1
ATOM 583 N N . LEU A 1 76 ? -8.740 -1.338 21.695 1.00 92.06 76 LEU A N 1
ATOM 584 C CA . LEU A 1 76 ? -9.862 -0.571 22.247 1.00 92.06 76 LEU A CA 1
ATOM 585 C C . LEU A 1 76 ? -11.113 -1.437 22.426 1.00 92.06 76 LEU A C 1
ATOM 587 O O . LEU A 1 76 ? -11.744 -1.368 23.480 1.00 92.06 76 LEU A O 1
ATOM 591 N N . ALA A 1 77 ? -11.441 -2.281 21.446 1.00 89.62 77 ALA A N 1
ATOM 592 C CA . ALA A 1 77 ? -12.554 -3.220 21.546 1.00 89.62 77 ALA A CA 1
ATOM 593 C C . ALA A 1 77 ? -12.366 -4.191 22.722 1.00 89.62 77 ALA A C 1
ATOM 595 O O . ALA A 1 77 ? -13.290 -4.392 23.503 1.00 89.62 77 ALA A O 1
ATOM 596 N N . ASN A 1 78 ? -11.157 -4.722 22.920 1.00 89.88 78 ASN A N 1
ATOM 597 C CA . ASN A 1 78 ? -10.833 -5.588 24.053 1.00 89.88 78 ASN A CA 1
ATOM 598 C C . ASN A 1 78 ? -10.974 -4.870 25.404 1.00 89.88 78 ASN A C 1
ATOM 600 O O . ASN A 1 78 ? -11.555 -5.430 26.327 1.00 89.88 78 ASN A O 1
ATOM 604 N N . LYS A 1 79 ? -10.539 -3.609 25.512 1.00 91.25 79 LYS A N 1
ATOM 605 C CA . LYS A 1 79 ? -10.761 -2.806 26.730 1.00 91.25 79 LYS A CA 1
ATOM 606 C C . LYS A 1 79 ? -12.245 -2.542 26.994 1.00 91.25 79 LYS A C 1
ATOM 608 O O . LYS A 1 79 ? -12.673 -2.511 28.145 1.00 91.25 79 LYS A O 1
ATOM 613 N N . LEU A 1 80 ? -13.038 -2.338 25.940 1.00 89.75 80 LEU A N 1
ATOM 614 C CA . LEU A 1 80 ? -14.491 -2.201 26.055 1.00 89.75 80 LEU A CA 1
ATOM 615 C C . LEU A 1 80 ? -15.147 -3.509 26.512 1.00 89.75 80 LEU A C 1
ATOM 617 O O . LEU A 1 80 ? -16.062 -3.466 27.335 1.00 89.75 80 LEU A O 1
ATOM 621 N N . ILE A 1 81 ? -14.659 -4.655 26.026 1.00 88.25 81 ILE A N 1
ATOM 622 C CA . ILE A 1 81 ? -15.062 -5.986 26.495 1.00 88.25 81 ILE A CA 1
ATOM 623 C C . ILE A 1 81 ? -14.787 -6.124 27.998 1.00 88.25 81 ILE A C 1
ATOM 625 O O . ILE A 1 81 ? -15.706 -6.482 28.733 1.00 88.25 81 ILE A O 1
ATOM 629 N N . ASP A 1 82 ? -13.586 -5.769 28.464 1.00 88.50 82 ASP A N 1
ATOM 630 C CA . ASP A 1 82 ? -13.209 -5.864 29.883 1.00 88.50 82 ASP A CA 1
ATOM 631 C C . ASP A 1 82 ? -14.158 -5.072 30.784 1.00 88.50 82 ASP A C 1
ATOM 633 O O . ASP A 1 82 ? -14.685 -5.602 31.762 1.00 88.50 82 ASP A O 1
ATOM 637 N N . ILE A 1 83 ? -14.436 -3.815 30.430 1.00 87.38 83 ILE A N 1
ATOM 638 C CA . ILE A 1 83 ? -15.321 -2.961 31.230 1.00 87.38 83 ILE A CA 1
ATOM 639 C C . ILE A 1 83 ? -16.745 -3.509 31.203 1.00 87.38 83 ILE A C 1
ATOM 641 O O . ILE A 1 83 ? -17.361 -3.639 32.256 1.00 87.38 83 ILE A O 1
ATOM 645 N N . THR A 1 84 ? -17.252 -3.889 30.030 1.00 83.94 84 THR A N 1
ATOM 646 C CA . THR A 1 84 ? -18.622 -4.402 29.868 1.00 83.94 84 THR A CA 1
ATOM 647 C C . THR A 1 84 ? -18.826 -5.724 30.612 1.00 83.94 84 THR A C 1
ATOM 649 O O . THR A 1 84 ? -19.891 -5.950 31.181 1.00 83.94 84 THR A O 1
ATOM 652 N N . SER A 1 85 ? -17.793 -6.571 30.673 1.00 80.94 85 SER A N 1
ATOM 653 C CA . SER A 1 85 ? -17.839 -7.865 31.363 1.00 80.94 85 SER A CA 1
ATOM 654 C C . SER A 1 85 ? -18.105 -7.746 32.866 1.00 80.94 85 SER A C 1
ATOM 656 O O . SER A 1 85 ? -18.606 -8.689 33.470 1.00 80.94 85 SER A O 1
ATOM 658 N N . SER A 1 86 ? -17.828 -6.582 33.465 1.00 79.12 86 SER A N 1
ATOM 659 C CA . SER A 1 86 ? -18.109 -6.322 34.880 1.00 79.12 86 SER A CA 1
ATOM 660 C C . SER A 1 86 ? -19.575 -5.974 35.183 1.00 79.12 86 SER A C 1
ATOM 662 O O . SER A 1 86 ? -19.966 -6.013 36.347 1.00 79.12 86 SER A O 1
ATOM 664 N N . TYR A 1 87 ? -20.387 -5.665 34.160 1.00 74.50 87 TYR A N 1
ATOM 665 C CA . TYR A 1 87 ? -21.782 -5.215 34.306 1.00 74.50 87 TYR A CA 1
ATOM 666 C C . TYR A 1 87 ? -22.830 -6.265 33.898 1.00 74.50 87 TYR A C 1
ATOM 668 O O . TYR A 1 87 ? -24.018 -6.042 34.108 1.00 74.50 87 TYR A O 1
ATOM 676 N N . GLY A 1 88 ? -22.428 -7.396 33.309 1.00 63.75 88 GLY A N 1
ATOM 677 C CA . GLY A 1 88 ? -23.355 -8.397 32.775 1.00 63.75 88 GLY A CA 1
ATOM 678 C C . GLY A 1 88 ? -23.065 -9.814 33.259 1.00 63.75 88 GLY A C 1
ATOM 679 O O . GLY A 1 88 ? -21.927 -10.279 33.227 1.00 63.75 88 GLY A O 1
ATOM 680 N N . ASP A 1 89 ? -24.121 -10.535 33.630 1.00 55.38 89 ASP A N 1
ATOM 681 C CA . ASP A 1 89 ? -24.061 -11.962 33.921 1.00 55.38 89 ASP A CA 1
ATOM 682 C C . ASP A 1 89 ? -24.100 -12.776 32.605 1.00 55.38 89 ASP A C 1
ATOM 684 O O . ASP A 1 89 ? -25.137 -12.902 31.963 1.00 55.38 89 ASP A O 1
ATOM 688 N N . HIS A 1 90 ? -22.972 -13.403 32.250 1.00 46.28 90 HIS A N 1
ATOM 689 C CA . HIS A 1 90 ? -22.895 -14.691 31.525 1.00 46.28 90 HIS A CA 1
ATOM 690 C C . HIS A 1 90 ? -22.827 -14.787 29.982 1.00 46.28 90 HIS A C 1
ATOM 692 O O . HIS A 1 90 ? -22.627 -15.904 29.500 1.00 46.28 90 HIS A O 1
ATOM 698 N N . GLU A 1 91 ? -22.802 -13.717 29.182 1.00 55.88 91 GLU A N 1
ATOM 699 C CA . GLU A 1 91 ? -22.241 -13.829 27.816 1.00 55.88 91 GLU A CA 1
ATOM 700 C C . GLU A 1 91 ? -20.777 -13.383 27.821 1.00 55.88 91 GLU A C 1
ATOM 702 O O . GLU A 1 91 ? -20.473 -12.194 27.765 1.00 55.88 91 GLU A O 1
ATOM 707 N N . LYS A 1 92 ? -19.843 -14.344 27.905 1.00 57.81 92 LYS A N 1
ATOM 708 C CA . LYS A 1 92 ? -18.404 -14.067 27.777 1.00 57.81 92 LYS A CA 1
ATOM 709 C C . LYS A 1 92 ? -18.116 -13.495 26.389 1.00 57.81 92 LYS A C 1
ATOM 711 O O . LYS A 1 92 ? -17.863 -14.233 25.434 1.00 57.81 92 LYS A O 1
ATOM 716 N N . LEU A 1 93 ? -18.127 -12.170 26.286 1.00 64.06 93 LEU A N 1
ATOM 717 C CA . LEU A 1 93 ? -17.474 -11.463 25.198 1.00 64.06 93 LEU A CA 1
ATOM 718 C C . LEU A 1 93 ? -16.024 -11.953 25.162 1.00 64.06 93 LEU A C 1
ATOM 720 O O . LEU A 1 93 ? -15.287 -11.852 26.140 1.00 64.06 93 LEU A O 1
ATOM 724 N N . THR A 1 94 ? -15.662 -12.611 24.067 1.00 70.44 94 THR A N 1
ATOM 725 C CA . THR A 1 94 ? -14.337 -13.210 23.919 1.00 70.44 94 THR A CA 1
ATOM 726 C C . THR A 1 94 ? -13.398 -12.153 23.369 1.00 70.44 94 THR A C 1
ATOM 728 O O . THR A 1 94 ? -13.760 -11.446 22.429 1.00 70.44 94 THR A O 1
ATOM 731 N N . HIS A 1 95 ? -12.202 -12.052 23.946 1.00 75.31 95 HIS A N 1
ATOM 732 C CA . HIS A 1 95 ? -11.176 -11.164 23.420 1.00 75.31 95 HIS A CA 1
ATOM 733 C C . HIS A 1 95 ? -10.865 -11.485 21.965 1.00 75.31 95 HIS A C 1
ATOM 735 O O . HIS A 1 95 ? -10.669 -12.640 21.583 1.00 75.31 95 HIS A O 1
ATOM 741 N N . ILE A 1 96 ? -10.780 -10.432 21.168 1.00 77.06 96 ILE A N 1
ATOM 742 C CA . ILE A 1 96 ? -10.446 -10.523 19.759 1.00 77.06 96 ILE A CA 1
ATOM 743 C C . ILE A 1 96 ? -8.931 -10.475 19.652 1.00 77.06 96 ILE A C 1
ATOM 745 O O . ILE A 1 96 ? -8.278 -9.582 20.195 1.00 77.06 96 ILE A O 1
ATOM 749 N N . THR A 1 97 ? -8.367 -11.448 18.948 1.00 70.38 97 THR A N 1
ATOM 750 C CA . THR A 1 97 ? -6.935 -11.495 18.667 1.00 70.38 97 THR A CA 1
ATOM 751 C C . THR A 1 97 ? -6.729 -11.217 17.191 1.00 70.38 97 THR A C 1
ATOM 753 O O . THR A 1 97 ? -7.315 -11.888 16.347 1.00 70.38 97 THR A O 1
ATOM 756 N N . ILE A 1 98 ? -5.865 -10.257 16.870 1.00 63.38 98 ILE A N 1
ATOM 757 C CA . ILE A 1 98 ? -5.366 -10.117 15.502 1.00 63.38 98 ILE A CA 1
ATOM 758 C C . ILE A 1 98 ? -4.392 -11.260 15.258 1.00 63.38 98 ILE A C 1
ATOM 760 O O . ILE A 1 98 ? -3.365 -11.358 15.935 1.00 63.38 98 ILE A O 1
ATOM 764 N N . ALA A 1 99 ? -4.709 -12.123 14.292 1.00 56.06 99 ALA A N 1
ATOM 765 C CA . ALA A 1 99 ? -3.753 -13.106 13.812 1.00 56.06 99 ALA A CA 1
ATOM 766 C C . ALA A 1 99 ? -2.488 -12.374 13.341 1.00 56.06 99 ALA A C 1
ATOM 768 O O . ALA A 1 99 ? -2.551 -11.444 12.542 1.00 56.06 99 ALA A O 1
ATOM 769 N N . GLN A 1 100 ? -1.331 -12.810 13.835 1.00 47.50 100 GLN A N 1
ATOM 770 C CA . GLN A 1 100 ? -0.022 -12.189 13.595 1.00 47.50 100 GLN A CA 1
ATOM 771 C C . GLN A 1 100 ? 0.394 -12.177 12.110 1.00 47.50 100 GLN A C 1
ATOM 773 O O . GLN A 1 100 ? 1.375 -11.538 11.747 1.00 47.50 100 GLN A O 1
ATOM 778 N N . GLN A 1 101 ? -0.343 -12.887 11.248 1.00 47.19 101 GLN A N 1
ATOM 779 C CA . GLN A 1 101 ? -0.138 -12.893 9.806 1.00 47.19 101 GLN A CA 1
ATOM 780 C C . GLN A 1 101 ? -0.779 -11.652 9.175 1.00 47.19 101 GLN A C 1
ATOM 782 O O . GLN A 1 101 ? -1.988 -11.618 8.941 1.00 47.19 101 GLN A O 1
ATOM 787 N N . GLU A 1 102 ? 0.091 -10.678 8.897 1.00 59.12 102 GLU A N 1
ATOM 788 C CA . GLU A 1 102 ? -0.039 -9.346 8.275 1.00 59.12 102 GLU A CA 1
ATOM 789 C C . GLU A 1 102 ? -0.717 -9.311 6.885 1.00 59.12 102 GLU A C 1
ATOM 791 O O . GLU A 1 102 ? -0.302 -8.567 5.998 1.00 59.12 102 GLU A O 1
ATOM 796 N N . SER A 1 103 ? -1.739 -10.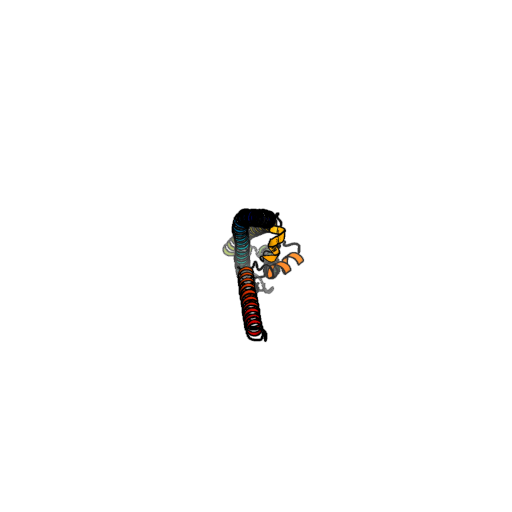132 6.646 1.00 58.81 103 SER A N 1
ATOM 797 C CA . SER A 1 103 ? -2.516 -10.082 5.409 1.00 58.81 103 SER A CA 1
ATOM 798 C C . SER A 1 103 ? -3.760 -9.223 5.588 1.00 58.81 103 SER A C 1
ATOM 800 O O . SER A 1 103 ? -4.400 -9.241 6.642 1.00 58.81 103 SER A O 1
ATOM 802 N N . VAL A 1 104 ? -4.128 -8.490 4.539 1.00 57.56 104 VAL A N 1
ATOM 803 C CA . VAL A 1 104 ? -5.332 -7.652 4.541 1.00 57.56 104 VAL A CA 1
ATOM 804 C C . VAL A 1 104 ? -6.597 -8.475 4.796 1.00 57.56 104 VAL A C 1
ATOM 806 O O . VAL A 1 104 ? -7.482 -8.005 5.505 1.00 57.56 104 VAL A O 1
ATOM 809 N N . GLN A 1 105 ? -6.644 -9.728 4.332 1.00 61.75 105 GLN A N 1
ATOM 810 C CA . GLN A 1 105 ? -7.745 -10.644 4.639 1.00 61.75 105 GLN A CA 1
ATOM 811 C C . GLN A 1 105 ? -7.882 -10.889 6.149 1.00 61.75 105 GLN A C 1
ATOM 813 O O . GLN A 1 105 ? -8.956 -10.690 6.711 1.00 61.75 105 GLN A O 1
ATOM 818 N N . SER A 1 106 ? -6.778 -11.215 6.833 1.00 66.19 106 SER A N 1
ATOM 819 C CA . SER A 1 106 ? -6.770 -11.369 8.296 1.00 66.19 106 SER A CA 1
ATOM 820 C C . SER A 1 106 ? -7.271 -10.104 9.000 1.00 66.19 106 SER A C 1
ATOM 822 O O . SER A 1 106 ? -7.977 -10.178 10.008 1.00 66.19 106 SER A O 1
ATOM 824 N N . ALA A 1 107 ? -6.907 -8.929 8.478 1.00 65.56 107 ALA A N 1
ATOM 825 C CA . ALA A 1 107 ? -7.335 -7.646 9.023 1.00 65.56 107 ALA A CA 1
ATOM 826 C C . ALA A 1 107 ? -8.841 -7.397 8.830 1.00 65.56 107 ALA A C 1
ATOM 828 O O . ALA A 1 107 ? -9.468 -6.773 9.688 1.00 65.56 107 ALA A O 1
ATOM 829 N N . MET A 1 108 ? -9.432 -7.903 7.747 1.00 68.19 108 MET A N 1
ATOM 830 C CA . MET A 1 108 ? -10.868 -7.812 7.486 1.00 68.19 108 MET A CA 1
ATOM 831 C C . MET A 1 108 ? -11.688 -8.784 8.326 1.00 68.19 108 MET A C 1
ATOM 833 O O . MET A 1 108 ? -12.668 -8.360 8.936 1.00 68.19 108 MET A O 1
ATOM 837 N N . ASP A 1 109 ? -11.252 -10.033 8.459 1.00 72.50 109 ASP A N 1
ATOM 838 C CA . ASP A 1 109 ? -11.917 -11.006 9.334 1.00 72.50 109 ASP A CA 1
ATOM 839 C C . ASP A 1 109 ? -11.909 -10.508 10.788 1.00 72.50 109 ASP A C 1
ATOM 841 O O . ASP A 1 109 ? -12.918 -10.543 11.495 1.00 72.50 109 ASP A O 1
ATOM 845 N N . THR A 1 110 ? -10.777 -9.944 11.218 1.00 76.81 110 THR A N 1
ATOM 846 C CA . THR A 1 110 ? -10.660 -9.280 12.5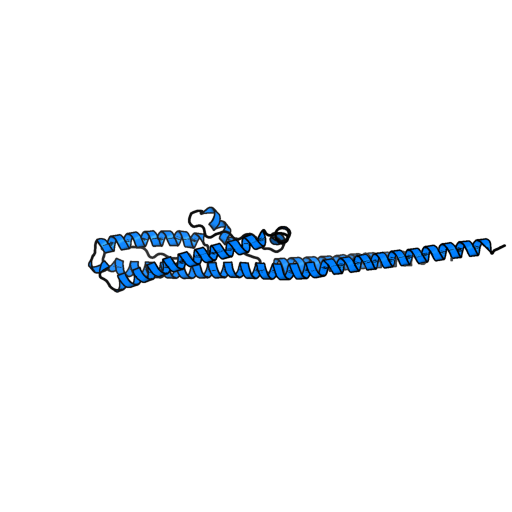22 1.00 76.81 110 THR A CA 1
ATOM 847 C C . THR A 1 110 ? -11.608 -8.080 12.616 1.00 76.81 110 THR A C 1
ATOM 849 O O . THR A 1 110 ? -12.242 -7.869 13.649 1.00 76.81 110 THR A O 1
ATOM 852 N N . SER A 1 111 ? -11.746 -7.299 11.540 1.00 77.94 111 SER A N 1
ATOM 853 C CA . SER A 1 111 ? -12.651 -6.150 11.509 1.00 77.94 111 SER A CA 1
ATOM 854 C C . SER A 1 111 ? -14.099 -6.561 11.775 1.00 77.94 111 SER A C 1
ATOM 856 O O . SER A 1 111 ? -14.749 -5.943 12.614 1.00 77.94 111 SER A O 1
ATOM 858 N N . GLN A 1 112 ? -14.564 -7.631 11.126 1.00 82.06 112 GLN A N 1
ATOM 859 C CA . GLN A 1 112 ? -15.913 -8.171 11.312 1.00 82.06 112 GLN A CA 1
ATOM 860 C C . GLN A 1 112 ? -16.135 -8.699 12.736 1.00 82.06 112 GLN A C 1
ATOM 862 O O . GLN A 1 112 ? -17.209 -8.518 13.310 1.00 82.06 112 GLN A O 1
ATOM 867 N N . GLN A 1 113 ? -15.118 -9.324 13.338 1.00 82.38 113 GLN A N 1
ATOM 868 C CA . GLN A 1 113 ? -15.186 -9.763 14.736 1.00 82.38 113 GLN A CA 1
ATOM 869 C C . GLN A 1 113 ? -15.350 -8.577 15.691 1.00 82.38 113 GLN A C 1
ATOM 871 O O . GLN A 1 113 ? -16.159 -8.648 16.620 1.00 82.38 113 GLN A O 1
ATOM 876 N N . VAL A 1 114 ? -14.623 -7.480 15.446 1.00 84.75 114 VAL A N 1
ATOM 877 C CA . VAL A 1 114 ? -14.757 -6.242 16.227 1.00 84.75 114 VAL A CA 1
ATOM 878 C C . VAL A 1 114 ? -16.163 -5.675 16.086 1.00 84.75 114 VAL A C 1
ATOM 880 O O . VAL A 1 114 ? -16.800 -5.423 17.105 1.00 84.75 114 VAL A O 1
ATOM 883 N N . ASP A 1 115 ? -16.691 -5.565 14.866 1.00 87.00 115 ASP A N 1
ATOM 884 C CA . ASP A 1 115 ? -18.059 -5.081 14.626 1.00 87.00 115 ASP A CA 1
ATOM 885 C C . ASP A 1 115 ? -19.101 -5.919 15.381 1.00 87.00 115 ASP A C 1
ATOM 887 O O . ASP A 1 115 ? -19.995 -5.389 16.048 1.00 87.00 115 ASP A O 1
ATOM 891 N N . GLY A 1 116 ? -18.955 -7.247 15.342 1.00 85.94 116 GLY A N 1
ATOM 892 C CA . GLY A 1 116 ? -19.811 -8.171 16.081 1.00 85.94 116 GLY A CA 1
ATOM 893 C C . GLY A 1 116 ? -19.757 -7.960 17.598 1.00 85.94 116 GLY A C 1
ATOM 894 O O . GLY A 1 116 ? -20.804 -7.914 18.250 1.00 85.94 116 GLY A O 1
ATOM 895 N N . ALA A 1 117 ? -18.561 -7.799 18.169 1.00 85.06 117 ALA A N 1
ATOM 896 C CA . ALA A 1 117 ? -18.391 -7.556 19.601 1.00 85.06 117 ALA A CA 1
ATOM 897 C C . ALA A 1 117 ? -18.953 -6.193 20.029 1.00 85.06 117 ALA A C 1
ATOM 899 O O . ALA A 1 117 ? -19.641 -6.105 21.047 1.00 85.06 117 ALA A O 1
ATOM 900 N N . LEU A 1 118 ? -18.724 -5.144 19.237 1.00 87.25 118 LEU A N 1
ATOM 901 C CA . LEU A 1 118 ? -19.232 -3.801 19.512 1.00 87.25 118 LEU A CA 1
ATOM 902 C C . LEU A 1 118 ? -20.757 -3.748 19.487 1.00 87.25 118 LEU A C 1
ATOM 904 O O . LEU A 1 118 ? -21.358 -3.153 20.377 1.00 87.25 118 LEU A O 1
ATOM 908 N N . ASN A 1 119 ? -21.397 -4.428 18.535 1.00 89.06 119 ASN A N 1
ATOM 909 C CA . ASN A 1 119 ? -22.857 -4.522 18.486 1.00 89.06 119 ASN A CA 1
ATOM 910 C C . ASN A 1 119 ? -23.442 -5.158 19.757 1.00 89.06 119 ASN A C 1
ATOM 912 O O . ASN A 1 119 ? -24.470 -4.703 20.272 1.00 89.06 119 ASN A O 1
ATOM 916 N N . ARG A 1 120 ? -22.768 -6.178 20.306 1.00 86.69 120 ARG A N 1
ATOM 917 C CA . ARG A 1 120 ? -23.145 -6.778 21.594 1.00 86.69 120 ARG A CA 1
ATOM 918 C C . ARG A 1 120 ? -22.927 -5.800 22.744 1.00 86.69 120 ARG A C 1
ATOM 920 O O . ARG A 1 120 ? -23.849 -5.589 23.522 1.00 86.69 120 ARG A O 1
ATOM 927 N N . ILE A 1 121 ? -21.768 -5.144 22.809 1.00 87.38 121 ILE A N 1
ATOM 928 C CA . ILE A 1 121 ? -21.460 -4.136 23.837 1.00 87.38 121 ILE A CA 1
ATOM 929 C C . ILE A 1 121 ? -22.508 -3.013 23.850 1.00 87.38 121 ILE A C 1
ATOM 931 O O . ILE A 1 121 ? -23.030 -2.674 24.908 1.00 87.38 121 ILE A O 1
ATOM 935 N N . ILE A 1 122 ? -22.871 -2.474 22.683 1.00 89.25 122 ILE A N 1
ATOM 936 C CA . ILE A 1 122 ? -23.897 -1.428 22.555 1.00 89.25 122 ILE A CA 1
ATOM 937 C C . ILE A 1 122 ? -25.258 -1.939 23.042 1.00 89.25 122 ILE A C 1
ATOM 939 O O . ILE A 1 122 ? -26.008 -1.198 23.677 1.00 89.25 122 ILE A O 1
ATOM 943 N N . SER A 1 123 ? -25.583 -3.204 22.766 1.00 88.69 123 SER A N 1
ATOM 944 C CA . SER A 1 123 ? -26.822 -3.827 23.243 1.00 88.69 123 SER A CA 1
ATOM 945 C C . SER A 1 123 ? -26.838 -3.962 24.768 1.00 88.69 123 SER A C 1
ATOM 947 O O . SER A 1 123 ? -27.841 -3.613 25.388 1.00 88.69 123 SER A O 1
ATOM 949 N N . LEU A 1 124 ? -25.721 -4.372 25.384 1.00 85.12 124 LEU A N 1
ATOM 950 C CA . LEU A 1 124 ? -25.580 -4.402 26.843 1.00 85.12 124 LEU A CA 1
ATOM 951 C C . LEU A 1 124 ? -25.666 -2.994 27.445 1.00 85.12 124 LEU A C 1
ATOM 953 O O . LEU A 1 124 ? -26.402 -2.791 28.403 1.00 85.12 124 LEU A O 1
ATOM 957 N N . ALA A 1 125 ? -25.005 -1.996 26.859 1.00 88.12 125 ALA A N 1
ATOM 958 C CA . ALA A 1 125 ? -25.062 -0.618 27.350 1.00 88.12 125 ALA A CA 1
ATOM 959 C C . ALA A 1 125 ? -26.489 -0.033 27.347 1.00 88.12 125 ALA A C 1
ATOM 961 O O . ALA A 1 125 ? -26.805 0.810 28.180 1.00 88.12 125 ALA A O 1
ATOM 962 N N . ARG A 1 126 ? -27.374 -0.492 26.449 1.00 88.38 126 ARG A N 1
ATOM 963 C CA . ARG A 1 126 ? -28.803 -0.123 26.474 1.00 88.38 126 ARG A CA 1
ATOM 964 C C . ARG A 1 126 ? -29.581 -0.809 27.597 1.00 88.38 126 ARG A C 1
ATOM 966 O O . ARG A 1 126 ? -30.552 -0.238 28.082 1.00 88.38 126 ARG A O 1
ATOM 973 N N . ALA A 1 127 ? -29.191 -2.026 27.969 1.00 87.75 127 ALA A N 1
ATOM 974 C CA . ALA A 1 127 ? -29.812 -2.777 29.059 1.00 87.75 127 ALA A CA 1
ATOM 975 C C . ALA A 1 127 ? -29.340 -2.302 30.446 1.00 87.75 127 ALA A C 1
ATOM 977 O O . ALA A 1 127 ? -30.100 -2.405 31.406 1.00 87.75 127 ALA A O 1
ATOM 978 N N . TYR A 1 128 ? -28.125 -1.750 30.528 1.00 89.88 128 TYR A N 1
ATOM 979 C CA . TYR A 1 128 ? -27.456 -1.324 31.761 1.00 89.88 128 TYR A CA 1
ATOM 980 C C . TYR A 1 128 ? -27.075 0.172 31.697 1.00 89.88 128 TYR A C 1
ATOM 982 O O . TYR A 1 128 ? -25.962 0.513 31.277 1.00 89.88 128 TYR A O 1
ATOM 990 N N . PRO A 1 129 ? -27.974 1.097 32.094 1.00 89.75 129 PRO A N 1
ATOM 991 C CA . PRO A 1 129 ? -27.737 2.545 32.031 1.00 89.75 129 PRO A CA 1
ATOM 992 C C . PRO A 1 129 ? -26.486 3.015 32.787 1.00 89.75 129 PRO A C 1
ATOM 994 O O . PRO A 1 129 ? -25.857 4.002 32.407 1.00 89.75 129 PRO A O 1
ATOM 997 N N . GLU A 1 130 ? -26.092 2.308 33.844 1.00 90.19 130 GLU A N 1
ATOM 998 C CA . GLU A 1 130 ? -24.878 2.573 34.612 1.00 90.19 130 GLU A CA 1
ATOM 999 C C . GLU A 1 130 ? -23.589 2.342 33.804 1.00 90.19 130 GLU A C 1
ATOM 1001 O O . GLU A 1 130 ? -22.623 3.087 33.982 1.00 90.19 130 GLU A O 1
ATOM 1006 N N . LEU A 1 131 ? -23.577 1.377 32.874 1.00 88.44 131 LEU A N 1
ATOM 1007 C CA . LEU A 1 131 ? -22.471 1.175 31.934 1.00 88.44 131 LEU A CA 1
ATOM 1008 C C . LEU A 1 131 ? -22.443 2.310 30.908 1.00 88.44 131 LEU A C 1
ATOM 1010 O O . LEU A 1 131 ? -21.382 2.853 30.611 1.00 88.44 131 LEU A O 1
ATOM 1014 N N . GLN A 1 132 ? -23.608 2.718 30.403 1.00 89.31 132 GLN A N 1
ATOM 1015 C CA . GLN A 1 132 ? -23.701 3.841 29.471 1.00 89.31 132 GLN A CA 1
ATOM 1016 C C . GLN A 1 132 ? -23.222 5.159 30.102 1.00 89.31 132 GLN A C 1
ATOM 1018 O O . GLN A 1 132 ? -22.615 5.986 29.418 1.00 89.31 132 GLN A O 1
ATOM 1023 N N . ALA A 1 133 ? -23.470 5.353 31.399 1.00 91.69 133 ALA A N 1
ATOM 1024 C CA . ALA A 1 133 ? -23.010 6.508 32.167 1.00 91.69 133 ALA A CA 1
ATOM 1025 C C . ALA A 1 133 ? -21.537 6.411 32.610 1.00 91.69 133 ALA A C 1
ATOM 1027 O O . ALA A 1 133 ? -20.978 7.396 33.098 1.00 91.69 133 ALA A O 1
ATOM 1028 N N . ASN A 1 134 ? -20.889 5.252 32.449 1.00 93.00 134 ASN A N 1
ATOM 1029 C CA . ASN A 1 134 ? -19.490 5.073 32.812 1.00 93.00 134 ASN A CA 1
ATOM 1030 C C . ASN A 1 134 ? -18.589 5.952 31.919 1.00 93.00 134 ASN A C 1
ATOM 1032 O O . ASN A 1 134 ? -18.551 5.810 30.695 1.00 93.00 134 ASN A O 1
ATOM 1036 N N . GLN A 1 135 ? -17.824 6.856 32.538 1.00 94.38 135 GLN A N 1
ATOM 1037 C CA . GLN A 1 135 ? -16.959 7.798 31.816 1.00 94.38 135 GLN A CA 1
ATOM 1038 C C . GLN A 1 135 ? -15.867 7.097 30.995 1.00 94.38 135 GLN A C 1
ATOM 1040 O O . GLN A 1 135 ? -15.536 7.545 29.898 1.00 94.38 135 GLN A O 1
ATOM 1045 N N . THR A 1 136 ? -15.311 5.988 31.493 1.00 92.31 136 THR A N 1
ATOM 1046 C CA . THR A 1 136 ? -14.297 5.210 30.770 1.00 92.31 136 THR A CA 1
ATOM 1047 C C . THR A 1 136 ? -14.897 4.535 29.538 1.00 92.31 136 THR A C 1
ATOM 1049 O O . THR A 1 136 ? -14.273 4.565 28.480 1.00 92.31 136 THR A O 1
ATOM 1052 N N . TYR A 1 137 ? -16.118 3.998 29.640 1.00 93.00 137 TYR A N 1
ATOM 1053 C CA . TYR A 1 137 ? -16.855 3.455 28.494 1.00 93.00 137 TYR A CA 1
ATOM 1054 C C . TYR A 1 137 ? -17.073 4.520 27.409 1.00 93.00 137 TYR A C 1
ATOM 1056 O O . TYR A 1 137 ? -16.695 4.309 26.257 1.00 93.00 137 TYR A O 1
ATOM 1064 N N . GLN A 1 138 ? -17.608 5.688 27.781 1.00 94.31 138 GLN A N 1
ATOM 1065 C CA . GLN A 1 138 ? -17.852 6.792 26.843 1.00 94.31 138 GLN A CA 1
ATOM 1066 C C . GLN A 1 138 ? -16.558 7.265 26.168 1.00 94.31 138 GLN A C 1
ATOM 1068 O O . GLN A 1 138 ? -16.515 7.441 24.952 1.00 94.31 138 GLN A O 1
ATOM 1073 N N . MET A 1 139 ? -15.479 7.412 26.943 1.00 96.25 139 MET A N 1
ATOM 1074 C CA . MET A 1 139 ? -14.170 7.801 26.423 1.00 96.25 139 MET A CA 1
ATOM 1075 C C . MET A 1 139 ? -13.619 6.779 25.419 1.00 96.25 139 MET A C 1
ATOM 1077 O O . MET A 1 139 ? -13.099 7.171 24.376 1.00 96.25 139 MET A O 1
ATOM 1081 N N . LEU A 1 140 ? -13.712 5.478 25.715 1.00 94.69 140 LEU A N 1
ATOM 1082 C CA . LEU A 1 140 ? -13.240 4.430 24.808 1.00 94.69 140 LEU A CA 1
ATOM 1083 C 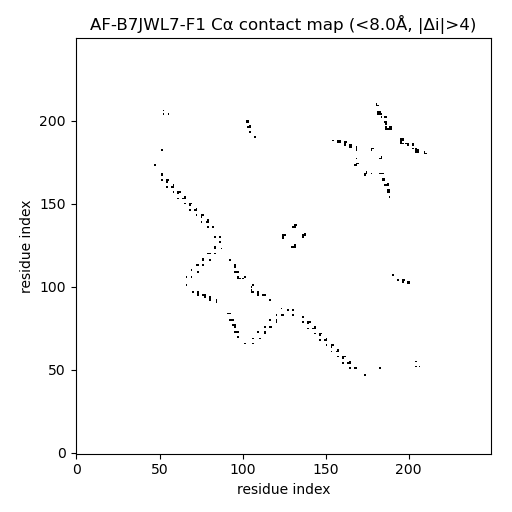C . LEU A 1 140 ? -14.090 4.348 23.536 1.00 94.69 140 LEU A C 1
ATOM 1085 O O . LEU A 1 140 ? -13.520 4.201 22.458 1.00 94.69 140 LEU A O 1
ATOM 1089 N N . MET A 1 141 ? -15.413 4.505 23.638 1.00 94.12 141 MET A N 1
ATOM 1090 C CA . MET A 1 141 ? -16.296 4.582 22.468 1.00 94.12 141 MET A CA 1
ATOM 1091 C C . MET A 1 141 ? -15.957 5.783 21.579 1.00 94.12 141 MET A C 1
ATOM 1093 O O . MET A 1 141 ? -15.867 5.630 20.365 1.00 94.12 141 MET A O 1
ATOM 1097 N N . GLN A 1 142 ? -15.661 6.949 22.162 1.00 95.88 142 GLN A N 1
ATOM 1098 C CA . GLN A 1 142 ? -15.221 8.114 21.388 1.00 95.88 142 GLN A CA 1
ATOM 1099 C C . GLN A 1 142 ? -13.867 7.882 20.700 1.00 95.88 142 GLN A C 1
ATOM 1101 O O . GLN A 1 142 ? -13.673 8.263 19.547 1.00 95.88 142 GLN A O 1
ATOM 1106 N N . GLN A 1 143 ? -12.905 7.260 21.392 1.00 95.62 143 GLN A N 1
ATOM 1107 C CA . GLN A 1 143 ? -11.613 6.906 20.792 1.00 95.62 143 GLN A CA 1
ATOM 1108 C C . GLN A 1 143 ? -11.772 5.899 19.652 1.00 95.62 143 GLN A C 1
ATOM 1110 O O . GLN A 1 143 ? -11.035 5.967 18.669 1.00 95.62 143 GLN A O 1
ATOM 1115 N N . LEU A 1 144 ? -12.727 4.981 19.786 1.00 93.81 144 LEU A N 1
ATOM 1116 C CA . LEU A 1 144 ? -13.050 4.004 18.765 1.00 93.81 144 LEU A CA 1
ATOM 1117 C C . LEU A 1 144 ? -13.687 4.670 17.534 1.00 93.81 144 LEU A C 1
ATOM 1119 O O . LEU A 1 144 ? -13.260 4.416 16.419 1.00 93.81 144 LEU A O 1
ATOM 1123 N N . GLU A 1 145 ? -14.629 5.593 17.707 1.00 93.38 145 GLU A N 1
ATOM 1124 C CA . GLU A 1 145 ? -15.164 6.375 16.582 1.00 93.38 145 GLU A CA 1
ATOM 1125 C C . GLU A 1 145 ? -14.046 7.129 15.841 1.00 93.38 145 GLU A C 1
ATOM 1127 O O . GLU A 1 145 ? -13.940 7.070 14.615 1.00 93.38 145 GLU A O 1
ATOM 1132 N N . ASN A 1 146 ? -13.136 7.760 16.588 1.00 95.75 146 ASN A N 1
ATOM 1133 C CA . ASN A 1 146 ? -11.993 8.459 16.003 1.00 95.75 146 ASN A CA 1
ATOM 1134 C C . ASN A 1 146 ? -11.060 7.514 15.225 1.00 95.75 146 ASN A C 1
ATOM 1136 O O . ASN A 1 146 ? -10.527 7.916 14.188 1.00 95.75 146 ASN A O 1
ATOM 1140 N N . ILE A 1 147 ? -10.844 6.275 15.701 1.00 93.38 147 ILE A N 1
ATOM 1141 C CA . ILE A 1 147 ? -10.005 5.311 14.973 1.00 93.38 147 ILE A CA 1
ATOM 1142 C C . ILE A 1 147 ? -10.679 4.832 13.687 1.00 93.38 147 ILE A C 1
ATOM 1144 O O . ILE A 1 147 ? -9.969 4.574 12.721 1.00 93.38 147 ILE A O 1
ATOM 1148 N N . GLU A 1 148 ? -12.011 4.757 13.636 1.00 90.00 148 GLU A N 1
ATOM 1149 C CA . GLU A 1 148 ? -12.731 4.392 12.408 1.00 90.00 148 GLU A CA 1
ATOM 1150 C C . GLU A 1 148 ? -12.619 5.460 11.331 1.00 90.00 148 GLU A C 1
ATOM 1152 O O . GLU A 1 148 ? -12.341 5.147 10.173 1.00 90.00 148 GLU A O 1
ATOM 1157 N N . VAL A 1 149 ? -12.770 6.728 11.714 1.00 93.81 149 VAL A N 1
ATOM 1158 C CA . VAL A 1 149 ? -12.598 7.848 10.782 1.00 93.81 149 VAL A CA 1
ATOM 1159 C C . VAL A 1 149 ? -11.164 7.874 10.241 1.00 93.81 149 VAL A C 1
ATOM 1161 O O . VAL A 1 149 ? -10.956 7.961 9.030 1.00 93.81 149 VAL A O 1
ATOM 1164 N N . ASP A 1 150 ? -10.160 7.733 11.113 1.00 92.44 150 ASP A N 1
ATOM 1165 C CA . ASP A 1 150 ? -8.749 7.627 10.710 1.00 92.44 150 ASP A CA 1
ATOM 1166 C C . ASP A 1 150 ? -8.502 6.416 9.795 1.00 92.44 150 ASP A C 1
ATOM 1168 O O . ASP A 1 150 ? -7.775 6.509 8.802 1.00 92.44 150 ASP A O 1
ATOM 1172 N N . LEU A 1 151 ? -9.133 5.279 10.091 1.00 89.88 151 LEU A N 1
ATOM 1173 C CA . LEU A 1 151 ? -9.008 4.071 9.290 1.00 89.88 151 LEU A CA 1
ATOM 1174 C C . LEU A 1 151 ? -9.603 4.246 7.888 1.00 89.88 151 LEU A C 1
ATOM 1176 O O . LEU A 1 151 ? -8.982 3.824 6.909 1.00 89.88 151 LEU A O 1
ATOM 1180 N N . GLN A 1 152 ? -10.765 4.888 7.774 1.00 89.94 152 GLN A N 1
ATOM 1181 C CA . GLN A 1 152 ? -11.381 5.198 6.487 1.00 89.94 152 GLN A CA 1
ATOM 1182 C C . GLN A 1 152 ? -10.458 6.080 5.635 1.00 89.94 152 GLN A C 1
ATOM 1184 O O . GLN A 1 152 ? -10.160 5.728 4.492 1.00 89.94 152 GLN A O 1
ATOM 1189 N N . LEU A 1 153 ? -9.917 7.157 6.212 1.00 93.06 153 LEU A N 1
ATOM 1190 C CA . LEU A 1 153 ? -8.976 8.047 5.522 1.00 93.06 153 LEU A CA 1
ATOM 1191 C C . LEU A 1 153 ? -7.713 7.307 5.057 1.00 93.06 153 LEU A C 1
ATOM 1193 O O . LEU A 1 153 ? -7.228 7.516 3.943 1.00 93.06 153 LEU A O 1
ATOM 1197 N N . LYS A 1 154 ? -7.183 6.396 5.880 1.00 90.31 154 LYS A N 1
ATOM 1198 C CA . LYS A 1 154 ? -6.016 5.576 5.521 1.00 90.31 154 LYS A CA 1
ATOM 1199 C C . LYS A 1 154 ? -6.303 4.605 4.379 1.00 90.31 154 LYS A C 1
ATOM 1201 O O . LYS A 1 154 ? -5.437 4.422 3.523 1.00 90.31 154 LYS A O 1
ATOM 1206 N N . ARG A 1 155 ? -7.500 4.011 4.329 1.00 88.62 155 ARG A N 1
ATOM 1207 C CA . ARG A 1 155 ? -7.936 3.153 3.211 1.00 88.62 155 ARG A CA 1
ATOM 1208 C C . ARG A 1 155 ? -8.066 3.950 1.914 1.00 88.62 155 ARG A C 1
ATOM 1210 O O . ARG A 1 155 ? -7.579 3.506 0.876 1.00 88.62 155 ARG A O 1
ATOM 1217 N N . GLU A 1 156 ? -8.644 5.147 1.972 1.00 91.19 156 GLU A N 1
ATOM 1218 C CA . GLU A 1 156 ? -8.720 6.052 0.818 1.00 91.19 156 GLU A CA 1
ATOM 1219 C C . GLU A 1 156 ? -7.323 6.441 0.313 1.00 91.19 156 GLU A C 1
ATOM 1221 O O . GLU A 1 156 ? -7.049 6.350 -0.886 1.00 91.19 156 GLU A O 1
ATOM 1226 N N . PHE A 1 157 ? -6.408 6.792 1.221 1.00 93.00 157 PHE A N 1
ATOM 1227 C CA . PHE A 1 157 ? -5.021 7.120 0.885 1.00 93.00 157 PHE A CA 1
ATOM 1228 C C . PHE A 1 157 ? -4.257 5.936 0.274 1.00 93.00 157 PHE A C 1
ATOM 1230 O O . PHE A 1 157 ? -3.521 6.102 -0.705 1.00 93.00 157 PHE A O 1
ATOM 1237 N N . TYR A 1 158 ? -4.449 4.730 0.811 1.00 91.00 158 TYR A N 1
ATOM 1238 C CA . TYR A 1 158 ? -3.900 3.505 0.234 1.00 91.00 158 TYR A CA 1
ATOM 1239 C C . TYR A 1 158 ? -4.410 3.300 -1.196 1.00 91.00 158 TYR A C 1
ATOM 1241 O O . TYR A 1 158 ? -3.612 3.140 -2.119 1.00 91.00 158 TYR A O 1
ATOM 1249 N N . ASN A 1 159 ? -5.724 3.402 -1.408 1.00 91.00 159 ASN A N 1
ATOM 1250 C CA . ASN A 1 159 ? -6.340 3.237 -2.724 1.00 91.00 159 ASN A CA 1
ATOM 1251 C C . ASN A 1 159 ? -5.886 4.307 -3.725 1.00 91.00 159 ASN A C 1
ATOM 1253 O O . ASN A 1 159 ? -5.662 4.002 -4.899 1.00 91.00 159 ASN A O 1
ATOM 1257 N N . ALA A 1 160 ? -5.694 5.549 -3.281 1.00 94.06 160 ALA A N 1
ATOM 1258 C CA . ALA A 1 160 ? -5.105 6.601 -4.104 1.00 94.06 160 ALA A CA 1
ATOM 1259 C C . ALA A 1 160 ? -3.657 6.262 -4.504 1.00 94.06 160 ALA A C 1
ATOM 1261 O O . ALA A 1 160 ? -3.311 6.345 -5.682 1.00 94.06 160 ALA A O 1
ATOM 1262 N N . SER A 1 161 ? -2.842 5.792 -3.556 1.00 92.12 161 SER A N 1
ATOM 1263 C CA . SER A 1 161 ? -1.451 5.387 -3.807 1.00 92.12 161 SER A CA 1
ATOM 1264 C C . SER A 1 161 ? -1.361 4.207 -4.783 1.00 92.12 161 SER A C 1
ATOM 1266 O O . SER A 1 161 ? -0.568 4.234 -5.726 1.00 92.12 161 SER A O 1
ATOM 1268 N N . VAL A 1 162 ? -2.223 3.200 -4.610 1.00 91.38 162 VAL A N 1
ATOM 1269 C CA . VAL A 1 162 ? -2.366 2.058 -5.527 1.00 91.38 162 VAL A CA 1
ATOM 1270 C C . VAL A 1 162 ? -2.761 2.523 -6.923 1.00 91.38 162 VAL A C 1
ATOM 1272 O O . VAL A 1 162 ? -2.179 2.077 -7.909 1.00 91.38 162 VAL A O 1
ATOM 1275 N N . ARG A 1 163 ? -3.709 3.460 -7.031 1.00 93.00 163 ARG A N 1
ATOM 1276 C CA . ARG A 1 163 ? -4.114 4.035 -8.319 1.00 93.00 163 ARG A CA 1
ATOM 1277 C C . ARG A 1 163 ? -2.943 4.711 -9.026 1.00 93.00 163 ARG A C 1
ATOM 1279 O O . ARG A 1 163 ? -2.715 4.419 -10.196 1.00 93.00 163 ARG A O 1
ATOM 1286 N N . GLU A 1 164 ? -2.208 5.587 -8.345 1.00 93.88 164 GLU A N 1
ATOM 1287 C CA . GLU A 1 164 ? -1.051 6.277 -8.932 1.00 93.88 164 GLU A CA 1
ATOM 1288 C C . GLU A 1 164 ? 0.018 5.292 -9.417 1.00 93.88 164 GLU A C 1
ATOM 1290 O O . GLU A 1 164 ? 0.530 5.418 -10.532 1.00 93.88 164 GLU A O 1
ATOM 1295 N N . TYR A 1 165 ? 0.315 4.278 -8.606 1.00 93.38 165 TYR A N 1
ATOM 1296 C CA . TYR A 1 165 ? 1.260 3.224 -8.949 1.00 93.38 165 TYR A CA 1
ATOM 1297 C C . TYR A 1 165 ? 0.799 2.382 -10.147 1.00 93.38 165 TYR A C 1
ATOM 1299 O O . TYR A 1 165 ? 1.577 2.153 -11.074 1.00 93.38 165 TYR A O 1
ATOM 1307 N N . ASN A 1 166 ? -0.470 1.965 -10.173 1.00 91.69 166 ASN A N 1
ATOM 1308 C CA . ASN A 1 166 ? -1.039 1.171 -11.262 1.00 91.69 166 ASN A CA 1
ATOM 1309 C C . ASN A 1 166 ? -1.078 1.957 -12.573 1.00 91.69 166 ASN A C 1
ATOM 1311 O O . ASN A 1 166 ? -0.742 1.405 -13.621 1.00 91.69 166 ASN A O 1
ATOM 1315 N N . ILE A 1 167 ? -1.413 3.252 -12.526 1.00 92.88 167 ILE A N 1
ATOM 1316 C CA . ILE A 1 167 ? -1.294 4.152 -13.683 1.00 92.88 167 ILE A CA 1
ATOM 1317 C C . ILE A 1 167 ? 0.161 4.195 -14.153 1.00 92.88 167 ILE A C 1
ATOM 1319 O O . ILE A 1 167 ? 0.422 4.054 -15.346 1.00 92.88 167 ILE A O 1
ATOM 1323 N N . GLY A 1 168 ? 1.118 4.333 -13.230 1.00 90.62 168 GLY A N 1
ATOM 1324 C CA . GLY A 1 168 ? 2.545 4.286 -13.542 1.00 90.62 168 GLY A CA 1
ATOM 1325 C C . GLY A 1 168 ? 2.944 3.002 -14.273 1.00 90.62 168 GLY A C 1
ATOM 1326 O O . GLY A 1 168 ? 3.565 3.078 -15.329 1.00 90.62 168 GLY A O 1
ATOM 1327 N N . CYS A 1 169 ? 2.530 1.841 -13.760 1.00 88.81 169 CYS A N 1
ATOM 1328 C CA . CYS A 1 169 ? 2.838 0.526 -14.331 1.00 88.81 169 CYS A CA 1
ATOM 1329 C C . CYS A 1 169 ? 2.173 0.275 -15.693 1.00 88.81 169 CYS A C 1
ATOM 1331 O O . CYS A 1 169 ? 2.721 -0.451 -16.517 1.00 88.81 169 CYS A O 1
ATOM 1333 N N . THR A 1 170 ? 1.000 0.859 -15.937 1.00 89.38 170 THR A N 1
ATOM 1334 C CA . THR A 1 170 ? 0.216 0.655 -17.171 1.00 89.38 170 THR A CA 1
ATOM 1335 C C . THR A 1 170 ? 0.437 1.743 -18.225 1.00 89.38 170 THR A C 1
ATOM 1337 O O . THR A 1 170 ? -0.071 1.638 -19.341 1.00 89.38 170 THR A O 1
ATOM 1340 N N . SER A 1 171 ? 1.231 2.772 -17.917 1.00 90.12 171 SER A N 1
ATOM 1341 C CA . SER A 1 171 ? 1.555 3.853 -18.851 1.00 90.12 171 SER A CA 1
ATOM 1342 C C . SER A 1 171 ? 2.596 3.426 -19.888 1.00 90.12 171 SER A C 1
ATOM 1344 O O . SER A 1 171 ? 3.570 2.739 -19.577 1.00 90.12 171 SER A O 1
ATOM 1346 N N . ILE A 1 172 ? 2.444 3.891 -21.129 1.00 88.94 172 ILE A N 1
ATOM 1347 C CA . ILE A 1 172 ? 3.454 3.706 -22.181 1.00 88.94 172 ILE A CA 1
ATOM 1348 C C . ILE A 1 172 ? 4.637 4.661 -21.934 1.00 88.94 172 ILE A C 1
ATOM 1350 O O . ILE A 1 172 ? 4.407 5.828 -21.611 1.00 88.94 172 ILE A O 1
ATOM 1354 N N . PRO A 1 173 ? 5.899 4.223 -22.129 1.00 85.19 173 PRO A N 1
ATOM 1355 C CA . PRO A 1 173 ? 6.325 2.878 -22.538 1.00 85.19 173 PRO A CA 1
ATOM 1356 C C . PRO A 1 173 ? 6.613 1.895 -21.386 1.00 85.19 173 PRO A C 1
ATOM 1358 O O . PRO A 1 173 ? 6.991 0.758 -21.662 1.00 85.19 173 PRO A O 1
ATOM 1361 N N . ILE A 1 174 ? 6.408 2.280 -20.117 1.00 87.06 174 ILE A N 1
ATOM 1362 C CA . ILE A 1 174 ? 6.665 1.419 -18.944 1.00 87.06 174 ILE A CA 1
ATOM 1363 C C . ILE A 1 174 ? 5.921 0.084 -19.018 1.00 87.06 174 ILE A C 1
ATOM 1365 O O . ILE A 1 174 ? 6.508 -0.931 -18.662 1.00 87.06 174 ILE A O 1
ATOM 1369 N N . VAL A 1 175 ? 4.687 0.047 -19.522 1.00 88.12 175 VAL A N 1
ATOM 1370 C CA . VAL A 1 175 ? 3.860 -1.174 -19.572 1.00 88.12 175 VAL A CA 1
ATOM 1371 C C . VAL A 1 175 ? 4.556 -2.380 -20.219 1.00 88.12 175 VAL A C 1
ATOM 1373 O O . VAL A 1 175 ? 4.343 -3.514 -19.799 1.00 88.12 175 VAL A O 1
ATOM 1376 N N . PHE A 1 176 ? 5.446 -2.151 -21.190 1.00 86.38 176 PHE A N 1
ATOM 1377 C CA . PHE A 1 176 ? 6.167 -3.220 -21.888 1.00 86.38 176 PHE A CA 1
ATOM 1378 C C . PHE A 1 176 ? 7.299 -3.840 -21.062 1.00 86.38 176 PHE A C 1
ATOM 1380 O O . PHE A 1 176 ? 7.702 -4.973 -21.314 1.00 86.38 176 PHE A O 1
ATOM 1387 N N . ILE A 1 177 ? 7.816 -3.098 -20.085 1.00 83.81 177 ILE A N 1
ATOM 1388 C CA . ILE A 1 177 ? 9.002 -3.462 -19.303 1.00 83.81 177 ILE A CA 1
ATOM 1389 C C . ILE A 1 177 ? 8.703 -3.614 -17.807 1.00 83.81 177 ILE A C 1
ATOM 1391 O O . ILE A 1 177 ? 9.477 -4.254 -17.105 1.00 83.81 177 ILE A O 1
ATOM 1395 N N . ALA A 1 178 ? 7.580 -3.081 -17.312 1.00 81.50 178 ALA A N 1
ATOM 1396 C CA . ALA A 1 178 ? 7.208 -3.057 -15.896 1.00 81.50 178 ALA A CA 1
ATOM 1397 C C . ALA A 1 178 ? 7.244 -4.455 -15.272 1.00 81.50 178 ALA A C 1
ATOM 1399 O O . ALA A 1 178 ? 7.942 -4.677 -14.284 1.00 81.50 178 ALA A O 1
ATOM 1400 N N . GLY A 1 179 ? 6.572 -5.418 -15.914 1.00 80.06 179 GLY A N 1
ATOM 1401 C CA . GLY A 1 179 ? 6.530 -6.801 -15.444 1.00 80.06 179 GLY A CA 1
ATOM 1402 C C . GLY A 1 179 ? 7.900 -7.485 -15.459 1.00 80.06 179 GLY A C 1
ATOM 1403 O O . GLY A 1 179 ? 8.203 -8.255 -14.552 1.00 80.06 179 GLY A O 1
ATOM 1404 N N . GLN A 1 180 ? 8.755 -7.165 -16.439 1.00 79.88 180 GLN A N 1
ATOM 1405 C CA . GLN A 1 180 ? 10.127 -7.689 -16.512 1.00 79.88 180 GLN A CA 1
ATOM 1406 C C . GLN A 1 180 ? 11.033 -7.101 -15.426 1.00 79.88 180 GLN A C 1
ATOM 1408 O O . GLN A 1 180 ? 11.969 -7.763 -14.996 1.00 79.88 180 GLN A O 1
ATOM 1413 N N . LEU A 1 181 ? 10.747 -5.877 -14.977 1.00 77.75 181 LEU A N 1
ATOM 1414 C CA . LEU A 1 181 ? 11.462 -5.183 -13.905 1.00 77.75 181 LEU A CA 1
ATOM 1415 C C . LEU A 1 181 ? 10.914 -5.505 -12.505 1.00 77.75 181 LEU A C 1
ATOM 1417 O O . LEU A 1 181 ? 11.393 -4.937 -11.530 1.00 77.75 181 LEU A O 1
ATOM 1421 N N . GLY A 1 182 ? 9.925 -6.398 -12.392 1.00 79.75 182 GLY A N 1
ATOM 1422 C CA . GLY A 1 182 ? 9.348 -6.805 -11.107 1.00 79.75 182 GLY A CA 1
ATOM 1423 C C . GLY A 1 182 ? 8.241 -5.887 -10.575 1.00 79.75 182 GLY A C 1
ATOM 1424 O O . GLY A 1 182 ? 7.797 -6.071 -9.442 1.00 79.75 182 GLY A O 1
ATOM 1425 N N . PHE A 1 183 ? 7.754 -4.934 -11.376 1.00 83.44 183 PHE A N 1
ATOM 1426 C CA . PHE A 1 183 ? 6.602 -4.102 -11.027 1.00 83.44 183 PHE A CA 1
ATOM 1427 C C . PHE A 1 183 ? 5.318 -4.724 -11.584 1.00 83.44 183 PHE A C 1
ATOM 1429 O O . PHE A 1 183 ? 5.060 -4.697 -12.790 1.00 83.44 183 PHE A O 1
ATOM 1436 N N . LYS A 1 184 ? 4.514 -5.304 -10.691 1.00 83.56 184 LYS A N 1
ATOM 1437 C CA . LYS A 1 184 ? 3.170 -5.825 -10.982 1.00 83.56 184 LYS A CA 1
ATOM 1438 C C . LYS A 1 184 ? 2.132 -4.874 -10.410 1.00 83.56 184 LYS A C 1
ATOM 1440 O O . LYS A 1 184 ? 2.416 -4.226 -9.418 1.00 83.56 184 LYS A O 1
ATOM 1445 N N . THR A 1 185 ? 0.933 -4.818 -10.981 1.00 83.69 185 THR A N 1
ATOM 1446 C CA . THR A 1 185 ? -0.158 -3.992 -10.440 1.00 83.69 185 THR A CA 1
ATOM 1447 C C . THR A 1 185 ? -0.474 -4.358 -8.990 1.00 83.69 185 THR A C 1
ATOM 1449 O O . THR A 1 185 ? -0.563 -5.538 -8.653 1.00 83.69 185 THR A O 1
ATOM 1452 N N . ALA A 1 186 ? -0.667 -3.343 -8.154 1.00 83.31 186 ALA A N 1
ATOM 1453 C CA . ALA A 1 186 ? -1.102 -3.502 -6.777 1.00 83.31 186 ALA A CA 1
ATOM 1454 C C . ALA A 1 186 ? -2.635 -3.642 -6.718 1.00 83.31 186 ALA A C 1
ATOM 1456 O O . ALA A 1 186 ? -3.340 -2.929 -7.442 1.00 83.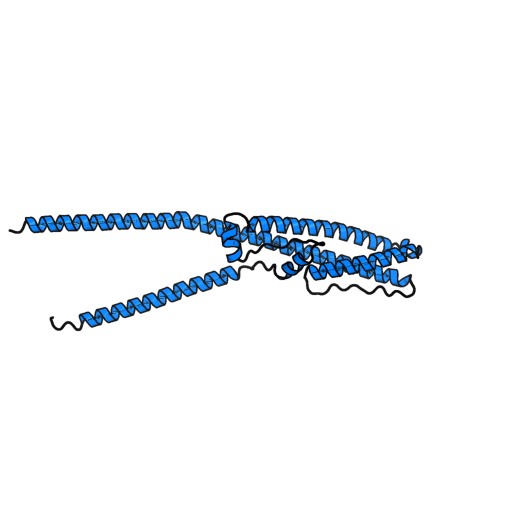31 186 ALA A O 1
ATOM 1457 N N . PRO A 1 187 ? -3.171 -4.532 -5.875 1.00 81.81 187 PRO A N 1
ATOM 1458 C CA . PRO A 1 187 ? -4.608 -4.622 -5.630 1.00 81.81 187 PRO A CA 1
ATOM 1459 C C . PRO A 1 187 ? -5.105 -3.458 -4.758 1.00 81.81 187 PRO A C 1
ATOM 1461 O O . PRO A 1 187 ? -4.367 -2.900 -3.947 1.00 81.81 187 PRO A O 1
ATOM 1464 N N . TYR A 1 188 ? -6.371 -3.082 -4.941 1.00 81.69 188 TYR A N 1
ATOM 1465 C CA . TYR A 1 188 ? -7.036 -2.081 -4.106 1.00 81.69 188 TYR A CA 1
ATOM 1466 C C . TYR A 1 188 ? -7.478 -2.687 -2.770 1.00 81.69 188 TYR A C 1
ATOM 1468 O O . TYR A 1 188 ? -7.733 -3.884 -2.668 1.00 81.69 188 TYR A O 1
ATOM 1476 N N . PHE A 1 189 ? -7.602 -1.839 -1.751 1.00 76.19 189 PHE A N 1
ATOM 1477 C CA . PHE A 1 189 ? -8.265 -2.166 -0.497 1.00 76.19 189 PHE A CA 1
ATOM 1478 C C . PHE A 1 189 ? -9.774 -2.043 -0.715 1.00 76.19 189 PHE A C 1
ATOM 1480 O O . PHE A 1 189 ? -10.338 -0.952 -0.582 1.00 76.19 189 PHE A O 1
ATOM 1487 N N . ASP A 1 190 ? -10.401 -3.151 -1.101 1.00 71.50 190 ASP A N 1
ATOM 1488 C CA . ASP A 1 190 ? -11.847 -3.263 -1.275 1.00 71.50 190 ASP A CA 1
ATOM 1489 C C . ASP A 1 190 ? -12.420 -4.225 -0.227 1.00 71.50 190 ASP A C 1
ATOM 1491 O O . ASP A 1 190 ? -11.980 -5.365 -0.095 1.00 71.50 190 ASP A O 1
ATOM 1495 N N . ILE A 1 191 ? -13.378 -3.730 0.555 1.00 57.97 191 ILE A N 1
ATOM 1496 C CA . ILE A 1 191 ? -13.991 -4.457 1.673 1.00 57.97 191 ILE A CA 1
ATOM 1497 C C . ILE A 1 191 ? -15.078 -5.410 1.147 1.00 57.97 191 ILE A C 1
ATOM 1499 O O . ILE A 1 191 ? -15.405 -6.400 1.800 1.00 57.97 191 ILE A O 1
ATOM 1503 N N . ASP A 1 192 ? -15.603 -5.139 -0.049 1.00 54.78 192 ASP A N 1
ATOM 1504 C CA . ASP A 1 192 ? -16.744 -5.851 -0.619 1.00 54.78 192 ASP A CA 1
ATOM 1505 C C . ASP A 1 192 ? -16.316 -7.008 -1.537 1.00 54.78 192 ASP A C 1
ATOM 1507 O O . ASP A 1 192 ? -17.154 -7.789 -1.989 1.00 54.78 192 ASP A O 1
ATOM 1511 N N . ASN A 1 193 ? -15.012 -7.149 -1.810 1.00 55.03 193 ASN A N 1
ATOM 1512 C CA . ASN A 1 193 ? -14.503 -8.048 -2.842 1.00 55.03 193 ASN A CA 1
ATOM 1513 C C . ASN A 1 193 ? -13.351 -8.928 -2.331 1.00 55.03 193 ASN A C 1
ATOM 1515 O O . ASN A 1 193 ? -12.172 -8.608 -2.501 1.00 55.03 193 ASN A O 1
ATOM 1519 N N . ALA A 1 194 ? -13.708 -10.061 -1.716 1.00 50.78 194 ALA A N 1
ATOM 1520 C CA . ALA A 1 194 ? -12.774 -11.003 -1.089 1.00 50.78 194 ALA A CA 1
ATOM 1521 C C . ALA A 1 194 ? -11.638 -11.475 -2.025 1.00 50.78 194 ALA A C 1
ATOM 1523 O O . ALA A 1 194 ? -10.496 -11.631 -1.594 1.00 50.78 194 ALA A O 1
ATOM 1524 N N . ASP A 1 195 ? -11.913 -11.598 -3.325 1.00 50.09 195 ASP A N 1
ATOM 1525 C CA . ASP A 1 195 ? -10.946 -12.043 -4.340 1.00 50.09 195 ASP A CA 1
ATOM 1526 C C . ASP A 1 195 ? -9.793 -11.042 -4.561 1.00 50.09 195 ASP A C 1
ATOM 1528 O O . ASP A 1 195 ? -8.680 -11.409 -4.948 1.00 50.09 195 ASP A O 1
ATOM 1532 N N . THR A 1 196 ? -10.011 -9.751 -4.287 1.00 51.50 196 THR A N 1
ATOM 1533 C CA . THR A 1 196 ? -8.950 -8.732 -4.403 1.00 51.50 196 THR A CA 1
ATOM 1534 C C . THR A 1 196 ? -7.913 -8.836 -3.281 1.00 51.50 196 THR A C 1
ATOM 1536 O O . THR A 1 196 ? -6.785 -8.360 -3.429 1.00 51.50 196 THR A O 1
ATOM 1539 N N . LEU A 1 197 ? -8.265 -9.521 -2.190 1.00 49.66 197 LEU A N 1
ATOM 1540 C CA . LEU A 1 197 ? -7.515 -9.540 -0.939 1.00 49.66 197 LEU A CA 1
ATOM 1541 C C . LEU A 1 197 ? -6.502 -10.682 -0.855 1.00 49.66 197 LEU A C 1
ATOM 1543 O O . LEU A 1 197 ? -5.464 -10.537 -0.209 1.00 49.66 197 LEU A O 1
ATOM 1547 N N . GLU A 1 198 ? -6.751 -11.791 -1.552 1.00 46.25 198 GLU A N 1
ATOM 1548 C CA . GLU A 1 198 ? -5.782 -12.884 -1.704 1.00 46.25 198 GLU A CA 1
ATOM 1549 C C . GLU A 1 198 ? -4.537 -12.411 -2.478 1.00 46.25 198 GLU A C 1
ATOM 1551 O O . GLU A 1 198 ? -3.402 -12.715 -2.109 1.00 46.25 198 GLU A O 1
ATOM 1556 N N . ASN A 1 199 ? -4.744 -11.525 -3.458 1.00 50.47 199 ASN A N 1
ATOM 1557 C CA . ASN A 1 199 ? -3.693 -10.917 -4.276 1.00 50.47 199 ASN A CA 1
ATOM 1558 C C . ASN A 1 199 ? -2.758 -9.962 -3.494 1.00 50.47 199 ASN A C 1
ATOM 1560 O O . ASN A 1 199 ? -1.708 -9.572 -4.007 1.00 50.47 199 ASN A O 1
ATOM 1564 N N . LEU A 1 200 ? -3.098 -9.586 -2.251 1.00 51.97 200 LEU A N 1
ATOM 1565 C CA . LEU A 1 200 ? -2.279 -8.703 -1.403 1.00 51.97 200 LEU A CA 1
ATOM 1566 C C . LEU A 1 200 ? -1.091 -9.419 -0.755 1.00 51.97 200 LEU A C 1
ATOM 1568 O O . LEU A 1 200 ? -0.051 -8.788 -0.565 1.00 51.97 200 LEU A O 1
ATOM 1572 N N . LYS A 1 201 ? -1.199 -10.726 -0.460 1.00 49.91 201 LYS A N 1
ATOM 1573 C CA . LYS A 1 201 ? -0.056 -11.527 0.035 1.00 49.91 201 LYS A CA 1
ATOM 1574 C C . LYS A 1 201 ? 1.091 -11.575 -0.979 1.00 49.91 201 LYS A C 1
ATOM 1576 O O . LYS A 1 201 ? 2.253 -11.678 -0.587 1.00 49.91 201 LYS A O 1
ATOM 1581 N N . ASP A 1 202 ? 0.749 -11.423 -2.254 1.00 48.91 202 ASP A N 1
ATOM 1582 C CA . ASP A 1 202 ? 1.660 -11.529 -3.388 1.00 48.91 202 ASP A CA 1
ATOM 1583 C C . ASP A 1 202 ? 2.151 -10.176 -3.914 1.00 48.91 202 ASP A C 1
ATOM 1585 O O . ASP A 1 202 ? 2.995 -10.148 -4.817 1.00 48.91 202 ASP A O 1
ATOM 1589 N N . PHE A 1 203 ? 1.699 -9.044 -3.346 1.00 57.91 203 PHE A N 1
ATOM 1590 C CA . PHE A 1 203 ? 2.258 -7.730 -3.678 1.00 57.91 203 PHE A CA 1
ATOM 1591 C C . PHE A 1 203 ? 3.629 -7.533 -3.011 1.00 57.91 203 PHE A C 1
ATOM 1593 O O . PHE A 1 203 ? 3.849 -6.667 -2.165 1.00 57.91 203 PHE A O 1
ATOM 1600 N N . GLN A 1 204 ? 4.594 -8.348 -3.424 1.00 59.81 204 GLN A N 1
ATOM 1601 C CA . GLN A 1 204 ? 6.007 -8.051 -3.270 1.00 59.81 204 GLN A CA 1
ATOM 1602 C C . GLN A 1 204 ? 6.475 -7.363 -4.545 1.00 59.81 204 GLN A C 1
ATOM 1604 O O . GLN A 1 204 ? 6.740 -8.004 -5.561 1.00 59.81 204 GLN A O 1
ATOM 1609 N N . THR A 1 205 ? 6.577 -6.034 -4.497 1.00 57.34 205 THR A N 1
ATOM 1610 C CA . THR A 1 205 ? 7.465 -5.352 -5.441 1.00 57.34 205 THR A CA 1
ATOM 1611 C C . THR A 1 205 ? 8.888 -5.752 -5.101 1.00 57.34 205 THR A C 1
ATOM 1613 O O . THR A 1 205 ? 9.294 -5.680 -3.939 1.00 57.34 205 THR A O 1
ATOM 1616 N N . ASP A 1 206 ? 9.606 -6.205 -6.116 1.00 61.91 206 ASP A N 1
ATOM 1617 C CA . ASP A 1 206 ? 10.971 -6.661 -5.976 1.00 61.91 206 ASP A CA 1
ATOM 1618 C C . ASP A 1 206 ? 11.900 -5.506 -5.557 1.00 61.91 206 ASP A C 1
ATOM 1620 O O . ASP A 1 206 ? 11.982 -4.481 -6.229 1.00 61.91 206 ASP A O 1
ATOM 1624 N N . ASP A 1 207 ? 12.627 -5.671 -4.449 1.00 61.25 207 ASP A N 1
ATOM 1625 C CA . ASP A 1 207 ? 13.562 -4.671 -3.907 1.00 61.25 207 ASP A CA 1
ATOM 1626 C C . ASP A 1 207 ? 14.887 -4.612 -4.711 1.00 61.25 207 ASP A C 1
ATOM 1628 O O . ASP A 1 207 ? 15.967 -4.396 -4.160 1.00 61.25 207 ASP A O 1
ATOM 1632 N N . GLY A 1 208 ? 14.823 -4.839 -6.028 1.00 59.97 208 GLY A N 1
ATOM 1633 C CA . GLY A 1 208 ? 15.965 -4.858 -6.941 1.00 59.97 208 GLY A CA 1
ATOM 1634 C C . GLY A 1 208 ? 16.661 -6.212 -7.102 1.00 59.97 208 GLY A C 1
ATOM 1635 O O . GLY A 1 208 ? 17.739 -6.257 -7.702 1.00 59.97 208 GLY A O 1
ATOM 1636 N N . LYS A 1 209 ? 16.093 -7.329 -6.621 1.00 64.12 209 LYS A N 1
ATOM 1637 C CA . LYS A 1 209 ? 16.688 -8.665 -6.828 1.00 64.12 209 LYS A CA 1
ATOM 1638 C C . LYS A 1 209 ? 16.621 -9.085 -8.295 1.00 64.12 209 LYS A C 1
ATOM 1640 O O . LYS A 1 209 ? 17.545 -9.711 -8.795 1.00 64.12 209 LYS A O 1
ATOM 1645 N N . VAL A 1 210 ? 15.579 -8.711 -9.021 1.00 67.50 210 VAL A N 1
ATOM 1646 C CA . VAL A 1 210 ? 15.427 -8.887 -10.468 1.00 67.50 210 VAL A CA 1
ATOM 1647 C C . VAL A 1 210 ? 16.538 -8.147 -11.197 1.00 67.50 210 VAL A C 1
ATOM 1649 O O . VAL A 1 210 ? 17.189 -8.747 -12.045 1.00 67.50 210 VAL A O 1
ATOM 1652 N N . LEU A 1 211 ? 16.839 -6.897 -10.825 1.00 63.66 211 LEU A N 1
ATOM 1653 C CA . LEU A 1 211 ? 17.950 -6.160 -11.432 1.00 63.66 211 LEU A CA 1
ATOM 1654 C C . LEU A 1 211 ? 19.287 -6.867 -11.195 1.00 63.66 211 LEU A C 1
ATOM 1656 O O . LEU A 1 211 ? 20.040 -7.078 -12.143 1.00 63.66 211 LEU A O 1
ATOM 1660 N N . THR A 1 212 ? 19.585 -7.290 -9.965 1.00 68.75 212 THR A N 1
ATOM 1661 C CA . THR A 1 212 ? 20.847 -7.993 -9.673 1.00 68.75 212 THR A CA 1
ATOM 1662 C C . THR A 1 212 ? 20.924 -9.361 -10.353 1.00 68.75 212 THR A C 1
ATOM 1664 O O . THR A 1 212 ? 21.990 -9.757 -10.832 1.00 68.75 212 THR A O 1
ATOM 1667 N N . THR A 1 213 ? 19.798 -10.062 -10.487 1.00 74.56 213 THR A N 1
ATOM 1668 C CA . THR A 1 213 ? 19.717 -11.335 -11.216 1.00 74.56 213 THR A CA 1
ATOM 1669 C C . THR A 1 213 ? 19.926 -11.122 -12.718 1.00 74.56 213 THR A C 1
ATOM 1671 O O . THR A 1 213 ? 20.697 -11.845 -13.340 1.00 74.56 213 THR A O 1
ATOM 1674 N N . LEU A 1 214 ? 19.325 -10.086 -13.308 1.00 74.25 214 LEU A N 1
ATOM 1675 C CA . LEU A 1 214 ? 19.523 -9.735 -14.715 1.00 74.25 214 LEU A CA 1
ATOM 1676 C C . LEU A 1 214 ? 20.968 -9.301 -14.994 1.00 74.25 214 LEU A C 1
ATOM 1678 O O . LEU A 1 214 ? 21.574 -9.785 -15.948 1.00 74.25 214 LEU A O 1
ATOM 1682 N N . PHE A 1 215 ? 21.550 -8.436 -14.157 1.00 74.31 215 PHE A N 1
ATOM 1683 C CA . PHE A 1 215 ? 22.938 -7.990 -14.316 1.00 74.31 215 PHE A CA 1
ATOM 1684 C C . PHE A 1 215 ? 23.937 -9.132 -14.145 1.00 74.31 215 PHE A C 1
ATOM 1686 O O . PHE A 1 215 ? 24.881 -9.228 -14.927 1.00 74.31 215 PHE A O 1
ATOM 1693 N N . SER A 1 216 ? 23.730 -10.020 -13.171 1.00 77.69 216 SER A N 1
ATOM 1694 C CA . SER A 1 216 ? 24.598 -11.188 -12.986 1.00 77.69 216 SER A CA 1
ATOM 1695 C C . SER A 1 216 ? 24.490 -12.166 -14.156 1.00 77.69 216 SER A C 1
ATOM 1697 O O . SER A 1 216 ? 25.515 -12.607 -14.666 1.00 77.69 216 SER A O 1
ATOM 1699 N N . GLN A 1 217 ? 23.283 -12.437 -14.660 1.00 82.56 217 GLN A N 1
ATOM 1700 C CA . GLN A 1 217 ? 23.083 -13.272 -15.848 1.00 82.56 217 GLN A CA 1
ATOM 1701 C C . GLN A 1 217 ? 23.700 -12.658 -17.112 1.00 82.56 217 GLN A C 1
ATOM 1703 O O . GLN A 1 217 ? 24.314 -13.375 -17.902 1.00 82.56 217 GLN A O 1
ATOM 1708 N N . LEU A 1 218 ? 23.558 -11.344 -17.316 1.00 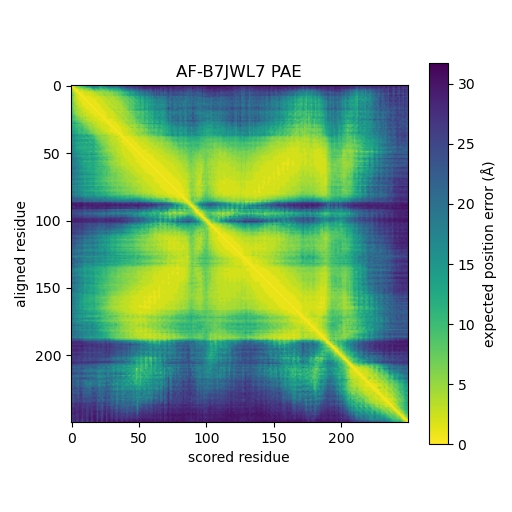80.25 218 LEU A N 1
ATOM 1709 C CA . LEU A 1 218 ? 24.189 -10.630 -18.429 1.00 80.25 218 LEU A CA 1
ATOM 1710 C C . LEU A 1 218 ? 25.714 -10.654 -18.312 1.00 80.25 218 LEU A C 1
ATOM 1712 O O . LEU A 1 218 ? 26.389 -10.986 -19.284 1.00 80.25 218 LEU A O 1
ATOM 1716 N N . GLY A 1 219 ? 26.251 -10.372 -17.123 1.00 82.81 219 GLY A N 1
ATOM 1717 C CA . GLY A 1 219 ? 27.681 -10.469 -16.841 1.00 82.81 219 GLY A CA 1
ATOM 1718 C C . GLY A 1 219 ? 28.217 -11.867 -17.139 1.00 82.81 219 GLY A C 1
ATOM 1719 O O . GLY A 1 219 ? 29.203 -12.005 -17.858 1.00 82.81 219 GLY A O 1
ATOM 1720 N N . GLN A 1 220 ? 27.514 -12.907 -16.685 1.00 84.25 220 GLN A N 1
ATOM 1721 C CA . GLN A 1 220 ? 27.880 -14.298 -16.934 1.00 84.25 220 GLN A CA 1
ATOM 1722 C C . GLN A 1 220 ? 27.855 -14.632 -18.431 1.00 84.25 220 GLN A C 1
ATOM 17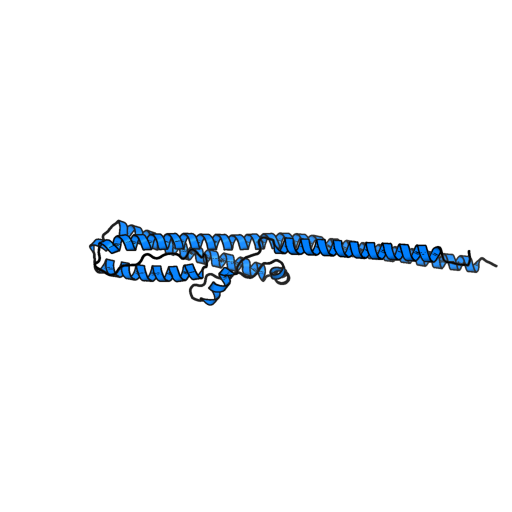24 O O . GLN A 1 220 ? 28.838 -15.146 -18.953 1.00 84.25 220 GLN A O 1
ATOM 1729 N N . LYS A 1 221 ? 26.799 -14.249 -19.163 1.00 80.94 221 LYS A N 1
ATOM 1730 C CA . LYS A 1 221 ? 26.709 -14.470 -20.619 1.00 80.94 221 LYS A CA 1
ATOM 1731 C C . LYS A 1 221 ? 27.815 -13.764 -21.404 1.00 80.94 221 LYS A C 1
ATOM 1733 O O . LYS A 1 221 ? 28.314 -14.328 -22.378 1.00 80.94 221 LYS A O 1
ATOM 1738 N N . VAL A 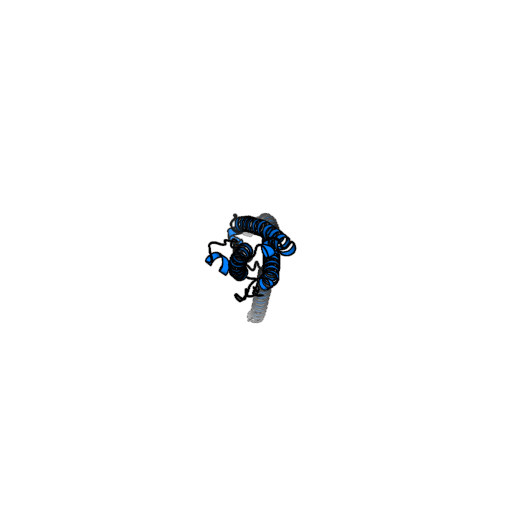1 222 ? 28.195 -12.545 -21.012 1.00 82.00 222 VAL A N 1
ATOM 1739 C CA . VAL A 1 222 ? 29.301 -11.803 -21.644 1.00 82.00 222 VAL A CA 1
ATOM 1740 C C . VAL A 1 222 ? 30.636 -12.489 -21.359 1.00 82.00 222 VAL A C 1
ATOM 1742 O O . VAL A 1 222 ? 31.440 -12.666 -22.274 1.00 82.00 222 VAL A O 1
ATOM 1745 N N . VAL A 1 223 ? 30.858 -12.929 -20.119 1.00 83.06 223 VAL A N 1
ATOM 1746 C CA . VAL A 1 223 ? 32.057 -13.683 -19.727 1.00 83.06 223 VAL A CA 1
ATOM 1747 C C . VAL A 1 223 ? 32.145 -15.010 -20.481 1.00 83.06 223 VAL A C 1
ATOM 1749 O O . VAL A 1 223 ? 33.203 -15.336 -21.015 1.00 83.06 223 VAL A O 1
ATOM 1752 N N . ASP A 1 224 ? 31.045 -15.748 -20.583 1.00 85.94 224 ASP A N 1
ATOM 1753 C CA . ASP A 1 224 ? 30.995 -17.039 -21.269 1.00 85.94 224 ASP A CA 1
ATOM 1754 C C . ASP A 1 224 ? 31.187 -16.875 -22.781 1.00 85.94 224 ASP A C 1
ATOM 1756 O O . ASP A 1 224 ? 31.970 -17.602 -23.390 1.00 85.94 224 ASP A O 1
ATOM 1760 N N . SER A 1 225 ? 30.560 -15.864 -23.391 1.00 84.44 225 SER A N 1
ATOM 1761 C CA . SER A 1 225 ? 30.767 -15.546 -24.811 1.00 84.44 225 SER A CA 1
ATOM 1762 C C . SER A 1 225 ? 32.215 -15.137 -25.091 1.00 84.44 225 SER A C 1
ATOM 1764 O O . SER A 1 225 ? 32.792 -15.579 -26.080 1.00 84.44 225 SER A O 1
ATOM 1766 N N . SER A 1 226 ? 32.834 -14.357 -24.198 1.00 81.69 226 SER A N 1
ATOM 1767 C CA . SER A 1 226 ? 34.248 -13.974 -24.292 1.00 81.69 226 SER A CA 1
ATOM 1768 C C . SER A 1 226 ? 35.185 -15.181 -24.168 1.00 81.69 226 SER A C 1
ATOM 1770 O O . SER A 1 226 ? 36.102 -15.330 -24.973 1.00 81.69 226 SER A O 1
ATOM 1772 N N . LYS A 1 227 ? 34.928 -16.091 -23.218 1.00 85.19 227 LYS A N 1
ATOM 1773 C CA . LYS A 1 227 ? 35.691 -17.341 -23.055 1.00 85.19 227 LYS A CA 1
ATOM 1774 C C . LYS A 1 227 ? 35.556 -18.269 -24.256 1.00 85.19 227 LYS A C 1
ATOM 1776 O O . LYS A 1 227 ? 36.544 -18.842 -24.709 1.00 85.19 227 LYS A O 1
ATOM 1781 N N . ASN A 1 228 ? 34.348 -18.419 -24.783 1.00 86.75 228 ASN A N 1
ATOM 1782 C CA . ASN A 1 228 ? 34.106 -19.267 -25.944 1.00 86.75 228 ASN A CA 1
ATOM 1783 C C . ASN A 1 228 ? 34.776 -18.678 -27.190 1.00 86.75 228 ASN A C 1
ATOM 1785 O O . ASN A 1 228 ? 35.435 -19.406 -27.928 1.00 86.75 228 ASN A O 1
ATOM 1789 N N . MET A 1 229 ? 34.697 -17.358 -27.375 1.00 78.88 229 MET A N 1
ATOM 1790 C CA . MET A 1 229 ? 35.364 -16.657 -28.470 1.00 78.88 229 MET A CA 1
ATOM 1791 C C . MET A 1 229 ? 36.890 -16.714 -28.350 1.00 78.88 229 MET A C 1
ATOM 1793 O O . MET A 1 229 ? 37.557 -16.948 -29.351 1.00 78.88 229 MET A O 1
ATOM 1797 N N . SER A 1 230 ? 37.462 -16.554 -27.153 1.00 78.75 230 SER A N 1
ATOM 1798 C CA . SER A 1 230 ? 38.912 -16.658 -26.951 1.00 78.75 230 SER A CA 1
ATOM 1799 C C . SER A 1 230 ? 39.424 -18.083 -27.154 1.00 78.75 230 SER A C 1
ATOM 1801 O O . SER A 1 230 ? 40.467 -18.272 -27.776 1.00 78.75 230 SER A O 1
ATOM 1803 N N . THR A 1 231 ? 38.667 -19.091 -26.715 1.00 83.69 231 THR A N 1
ATOM 1804 C CA . THR A 1 231 ? 38.980 -20.507 -26.958 1.00 83.69 231 THR A CA 1
ATOM 1805 C C . THR A 1 231 ? 38.923 -20.825 -28.449 1.00 83.69 231 THR A C 1
ATOM 1807 O O . THR A 1 231 ? 39.863 -21.402 -28.993 1.00 83.69 231 THR A O 1
ATOM 1810 N N . GLN A 1 232 ? 37.864 -20.383 -29.133 1.00 81.19 232 GLN A N 1
ATOM 1811 C CA . GLN A 1 232 ? 37.700 -20.573 -30.570 1.00 81.19 232 GLN A CA 1
ATOM 1812 C C . GLN A 1 232 ? 38.794 -19.850 -31.361 1.00 81.19 232 GLN A C 1
ATOM 1814 O O . GLN A 1 232 ? 39.387 -20.449 -32.253 1.00 81.19 232 GLN A O 1
ATOM 1819 N N . PHE A 1 233 ? 39.121 -18.611 -30.983 1.00 77.50 233 PHE A N 1
ATOM 1820 C CA . PHE A 1 233 ? 40.194 -17.816 -31.578 1.00 77.50 233 PHE A CA 1
ATOM 1821 C C . PHE A 1 233 ? 41.565 -18.481 -31.403 1.00 77.50 233 PHE A C 1
ATOM 1823 O O . PHE A 1 233 ? 42.294 -18.658 -32.380 1.00 77.50 233 PHE A O 1
ATOM 1830 N N . ASN A 1 234 ? 41.899 -18.915 -30.185 1.00 81.69 234 ASN A N 1
ATOM 1831 C CA . ASN A 1 234 ? 43.157 -19.599 -29.890 1.00 81.69 234 ASN A CA 1
ATOM 1832 C C . ASN A 1 234 ? 43.278 -20.919 -30.670 1.00 81.69 234 ASN A C 1
ATOM 1834 O O . ASN A 1 234 ? 44.327 -21.225 -31.228 1.00 81.69 234 ASN A O 1
ATOM 1838 N N . GLN A 1 235 ? 42.185 -21.673 -30.791 1.00 82.00 235 GLN A N 1
ATOM 1839 C CA . GLN A 1 235 ? 42.163 -22.926 -31.541 1.00 82.00 235 GLN A CA 1
ATOM 1840 C C . GLN A 1 235 ? 42.275 -22.714 -33.058 1.00 82.00 235 GLN A C 1
ATOM 1842 O O . GLN A 1 235 ? 42.944 -23.489 -33.741 1.00 82.00 235 GLN A O 1
ATOM 1847 N N . SER A 1 236 ? 41.697 -21.634 -33.594 1.00 75.12 236 SER A N 1
ATOM 1848 C CA . SER A 1 236 ? 41.934 -21.227 -34.983 1.00 75.12 236 SER A CA 1
ATOM 1849 C C . SER A 1 236 ? 43.364 -20.737 -35.231 1.00 75.12 236 SER A C 1
ATOM 1851 O O . SER A 1 236 ? 43.908 -21.031 -36.293 1.00 75.12 236 SER A O 1
ATOM 1853 N N . MET A 1 237 ? 43.998 -20.071 -34.258 1.00 73.19 237 MET A N 1
ATOM 1854 C CA . MET A 1 237 ? 45.408 -19.676 -34.351 1.00 73.19 237 MET A CA 1
ATOM 1855 C C . MET A 1 237 ? 46.326 -20.903 -34.381 1.00 73.19 237 MET A C 1
ATOM 1857 O O . MET A 1 237 ? 47.147 -21.008 -35.289 1.00 73.19 237 MET A O 1
ATOM 1861 N N . LEU A 1 238 ? 46.117 -21.874 -33.486 1.00 72.38 238 LEU A N 1
ATOM 1862 C CA . LEU A 1 238 ? 46.895 -23.120 -33.438 1.00 72.38 238 LEU A CA 1
ATOM 1863 C C . LEU A 1 238 ? 46.769 -23.947 -34.732 1.00 72.38 238 LEU A C 1
ATOM 1865 O O . LEU A 1 238 ? 47.771 -24.355 -35.316 1.00 72.38 238 LEU A O 1
ATOM 1869 N N . ASN A 1 239 ? 45.550 -24.104 -35.258 1.00 74.25 239 ASN A N 1
ATOM 1870 C CA . ASN A 1 239 ? 45.332 -24.784 -36.541 1.00 74.25 239 ASN A CA 1
ATOM 1871 C C . ASN A 1 239 ? 45.927 -24.027 -37.743 1.00 74.25 239 ASN A C 1
ATOM 1873 O O . ASN A 1 239 ? 46.220 -24.639 -38.772 1.00 74.25 239 ASN A O 1
ATOM 1877 N N . SER A 1 240 ? 46.074 -22.700 -37.656 1.00 62.53 240 SER A N 1
ATOM 1878 C CA . SER A 1 240 ? 46.691 -21.894 -38.716 1.00 62.53 240 SER A CA 1
ATOM 1879 C C . SER A 1 240 ? 48.222 -21.958 -38.692 1.00 62.53 240 SER A C 1
ATOM 1881 O O . SER A 1 240 ? 48.836 -22.011 -39.756 1.00 62.53 240 SER A O 1
ATOM 1883 N N . SER A 1 241 ? 48.837 -22.051 -37.507 1.00 59.41 241 SER A N 1
ATOM 1884 C CA . SER A 1 241 ? 50.279 -22.276 -37.354 1.00 59.41 241 SER A CA 1
ATOM 1885 C C . SER A 1 241 ? 50.702 -23.679 -37.797 1.00 59.41 241 SER A C 1
ATOM 1887 O O . SER A 1 241 ? 51.704 -23.809 -38.498 1.00 59.41 241 SER A O 1
ATOM 1889 N N . ASP A 1 242 ? 49.902 -24.709 -37.502 1.00 59.34 242 ASP A N 1
ATOM 1890 C CA . ASP A 1 242 ? 50.192 -26.086 -37.934 1.00 59.34 242 ASP A CA 1
ATOM 1891 C C . ASP A 1 242 ? 50.078 -26.255 -39.458 1.00 59.34 242 ASP A C 1
ATOM 1893 O O . ASP A 1 242 ? 50.844 -26.999 -40.067 1.00 59.34 242 ASP A O 1
ATOM 1897 N N . ARG A 1 243 ? 49.176 -25.516 -40.121 1.00 57.22 243 ARG A N 1
ATOM 1898 C CA . ARG A 1 243 ? 49.075 -25.510 -41.594 1.00 57.22 243 ARG A CA 1
ATOM 1899 C C . ARG A 1 243 ? 50.239 -24.800 -42.287 1.00 57.22 243 ARG A C 1
ATOM 1901 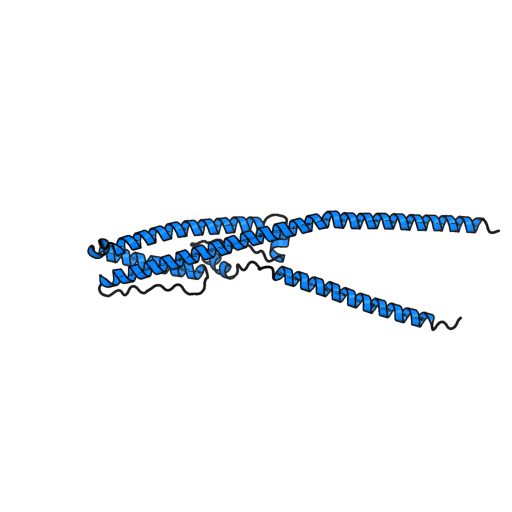O O . ARG A 1 243 ? 50.556 -25.163 -43.411 1.00 57.22 243 ARG A O 1
ATOM 1908 N N . SER A 1 244 ? 50.882 -23.832 -41.633 1.00 54.97 244 SER A N 1
ATOM 1909 C CA . SER A 1 244 ? 52.081 -23.161 -42.158 1.00 54.97 244 SER A CA 1
ATOM 1910 C C . SER A 1 244 ? 53.363 -23.981 -41.963 1.00 54.97 244 SER A C 1
ATOM 1912 O O . SER A 1 244 ? 54.346 -23.714 -42.646 1.00 54.97 244 SER A O 1
ATOM 1914 N N . SER A 1 245 ? 53.376 -24.947 -41.038 1.00 55.25 245 SER A N 1
ATOM 1915 C CA . SER A 1 245 ? 54.527 -25.825 -40.768 1.00 55.25 245 SER A CA 1
ATOM 1916 C C . SER A 1 245 ? 54.527 -27.109 -41.610 1.00 55.25 245 SER A C 1
ATOM 1918 O O . SER A 1 245 ? 55.527 -27.824 -41.603 1.00 55.25 245 SER A O 1
ATOM 1920 N N . ASN A 1 246 ? 53.428 -27.420 -42.301 1.00 54.00 246 ASN A N 1
ATOM 1921 C CA . ASN A 1 246 ? 53.226 -28.683 -43.017 1.00 54.00 246 ASN A CA 1
ATOM 1922 C C . ASN A 1 246 ? 53.094 -28.499 -44.544 1.00 54.00 246 ASN A C 1
ATOM 1924 O O . ASN A 1 246 ? 52.549 -29.373 -45.217 1.00 54.00 246 ASN A O 1
ATOM 1928 N N . ASP A 1 247 ? 53.560 -27.368 -45.090 1.00 52.62 247 ASP A N 1
ATOM 1929 C CA . ASP A 1 247 ? 53.700 -27.173 -46.538 1.00 52.62 247 ASP A CA 1
ATOM 1930 C C . ASP A 1 247 ? 54.979 -27.886 -47.027 1.00 52.62 247 ASP A C 1
ATOM 1932 O O . ASP A 1 247 ? 56.075 -27.483 -46.640 1.00 52.62 247 ASP A O 1
ATOM 1936 N N . PRO A 1 248 ? 54.894 -28.945 -47.857 1.00 54.75 248 PRO A N 1
ATOM 1937 C CA . PRO A 1 248 ? 56.068 -29.659 -48.355 1.00 54.75 248 PRO A CA 1
ATOM 1938 C C . PRO A 1 248 ? 56.816 -28.916 -49.477 1.00 54.75 248 PRO A C 1
ATOM 1940 O O . PRO A 1 248 ? 57.733 -29.493 -50.057 1.00 54.75 248 PRO A O 1
ATOM 1943 N N . ASN A 1 249 ? 56.419 -27.686 -49.831 1.00 56.97 249 ASN A N 1
ATOM 1944 C CA . ASN A 1 249 ? 56.963 -26.945 -50.973 1.00 56.97 249 ASN A CA 1
ATOM 1945 C C . ASN A 1 249 ? 57.599 -25.588 -50.622 1.00 56.97 249 ASN A C 1
ATOM 1947 O O . ASN A 1 249 ? 57.563 -24.680 -51.456 1.00 56.97 249 ASN A O 1
ATOM 1951 N N . HIS A 1 250 ? 58.236 -25.455 -49.454 1.00 46.88 250 HIS A N 1
ATOM 1952 C CA . HIS A 1 250 ? 59.281 -24.446 -49.235 1.00 46.88 250 HIS A CA 1
ATOM 1953 C C . HIS A 1 250 ? 60.299 -24.846 -48.167 1.00 46.88 250 HIS A C 1
ATOM 1955 O O . HIS A 1 250 ? 59.884 -25.366 -47.111 1.00 46.88 250 HIS A O 1
#